Protein AF-Q6GXB0-F1 (afdb_monomer_lite)

Foldseek 3Di:
DPDPQDWDWDWDKDDPDLQWIWIWIWIAGPDPQARIWIWIWIGHHQKIKIWTDGPPDIDIWIWGWDDDPPFQKIWIWTAGPVRWIKIKIKHADCPQQVVQNDDDKDWGMWIWIDTPPKIKIKTWIWHGHQFKTWIWIWMAIPDPQFGTWIWIWIWTPDPAKIKIKIWIDTPPKIKIKIWIWHDPDPPDIDIDIDIDIPVDDPPDD

Structure (mmCIF, N/CA/C/O backbone):
data_AF-Q6GXB0-F1
#
_entry.id   AF-Q6GXB0-F1
#
loop_
_atom_site.group_PDB
_atom_site.id
_atom_site.type_symbol
_atom_site.label_atom_id
_atom_site.label_alt_id
_atom_site.label_comp_id
_atom_site.label_asym_id
_atom_site.label_entity_id
_atom_site.label_seq_id
_atom_site.pdbx_PDB_ins_code
_atom_site.Cartn_x
_atom_site.Cartn_y
_atom_site.Cartn_z
_atom_site.occupancy
_atom_site.B_iso_or_equiv
_atom_site.auth_seq_id
_atom_site.auth_comp_id
_atom_site.auth_asym_id
_atom_site.auth_atom_id
_atom_site.pdbx_PDB_model_num
ATOM 1 N N . LYS A 1 1 ? -24.125 3.843 -26.618 1.00 39.59 1 LYS A N 1
ATOM 2 C CA . LYS A 1 1 ? -23.326 4.904 -25.959 1.00 39.59 1 LYS A CA 1
ATOM 3 C C . LYS A 1 1 ? -22.325 4.206 -25.046 1.00 39.59 1 LYS A C 1
ATOM 5 O O . LYS A 1 1 ? -22.770 3.565 -24.108 1.00 39.59 1 LYS A O 1
ATOM 10 N N . ARG A 1 2 ? -21.029 4.225 -25.383 1.00 37.84 2 ARG A N 1
ATOM 11 C CA . ARG A 1 2 ? -19.940 3.825 -24.476 1.00 37.84 2 ARG A CA 1
ATOM 12 C C . ARG A 1 2 ? -19.828 4.958 -23.455 1.00 37.84 2 ARG A C 1
ATOM 14 O O . ARG A 1 2 ? -19.338 6.016 -23.821 1.00 37.84 2 ARG A O 1
ATOM 21 N N . GLY A 1 3 ? -20.492 4.807 -22.313 1.00 38.34 3 GLY A N 1
ATOM 22 C CA . GLY A 1 3 ? -20.519 5.815 -21.255 1.00 38.34 3 GLY A CA 1
ATOM 23 C C . GLY A 1 3 ? -19.295 5.669 -20.362 1.00 38.34 3 GLY A C 1
ATOM 24 O O . GLY A 1 3 ? -18.867 4.545 -20.115 1.00 38.34 3 GLY A O 1
ATOM 25 N N . ASP A 1 4 ? -18.759 6.812 -19.964 1.00 47.25 4 ASP A N 1
ATOM 26 C CA . ASP A 1 4 ? -17.646 7.088 -19.052 1.00 47.25 4 ASP A CA 1
ATOM 27 C C . ASP A 1 4 ? -17.560 6.120 -17.855 1.00 47.25 4 ASP A C 1
ATOM 29 O O . ASP A 1 4 ? -18.036 6.393 -16.755 1.00 47.25 4 ASP A O 1
ATOM 33 N N . ASN A 1 5 ? -16.946 4.956 -18.074 1.00 51.59 5 ASN A N 1
ATOM 34 C CA . ASN A 1 5 ? -16.618 3.990 -17.030 1.00 51.59 5 ASN A CA 1
ATOM 35 C C . ASN A 1 5 ? -15.197 4.277 -16.540 1.00 51.59 5 ASN A C 1
ATOM 37 O O . ASN A 1 5 ? -14.281 3.492 -16.779 1.00 51.59 5 ASN A O 1
ATOM 41 N N . GLU A 1 6 ? -15.002 5.437 -15.924 1.00 57.94 6 GLU A N 1
ATOM 42 C CA . GLU A 1 6 ? -13.704 5.823 -15.380 1.00 57.94 6 GLU A CA 1
ATOM 43 C C . GLU A 1 6 ? -13.582 5.352 -13.932 1.00 57.94 6 GLU A C 1
ATOM 45 O O . GLU A 1 6 ? -14.433 5.629 -13.085 1.00 57.94 6 GLU A O 1
ATOM 50 N N . VAL A 1 7 ? -12.512 4.608 -13.664 1.00 52.06 7 VAL A N 1
ATOM 51 C CA . VAL A 1 7 ? -12.070 4.288 -12.310 1.00 52.06 7 VAL A CA 1
ATOM 52 C C . VAL A 1 7 ? -11.002 5.309 -11.957 1.00 52.06 7 VAL A C 1
ATOM 54 O O . VAL A 1 7 ? -9.958 5.355 -12.602 1.00 52.06 7 VAL A O 1
ATOM 57 N N . ASN A 1 8 ? -11.274 6.129 -10.949 1.00 62.22 8 ASN A N 1
ATOM 58 C CA . ASN A 1 8 ? -10.355 7.161 -10.489 1.00 62.22 8 ASN A CA 1
ATOM 59 C C . ASN A 1 8 ? -9.804 6.763 -9.127 1.00 6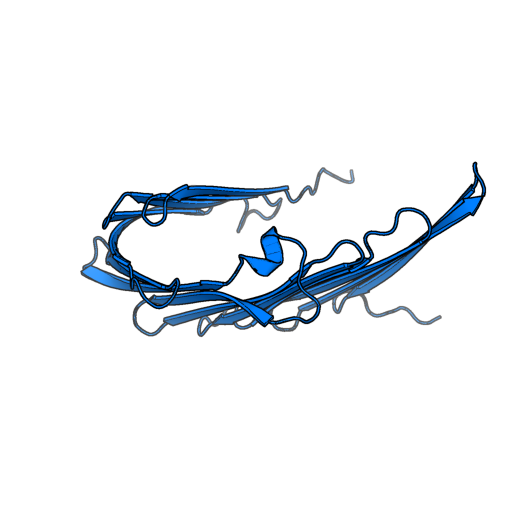2.22 8 ASN A C 1
ATOM 61 O O . ASN A 1 8 ? -10.572 6.555 -8.188 1.00 62.22 8 ASN A O 1
ATOM 65 N N . MET A 1 9 ? -8.482 6.651 -9.039 1.00 57.69 9 MET A N 1
ATOM 66 C CA . MET A 1 9 ? -7.762 6.346 -7.811 1.00 57.69 9 MET A CA 1
ATOM 67 C C . MET A 1 9 ? -6.811 7.494 -7.502 1.00 57.69 9 MET A C 1
ATOM 69 O O . MET A 1 9 ? -6.012 7.889 -8.348 1.00 57.69 9 MET A O 1
ATOM 73 N N . GLU A 1 10 ? -6.894 8.001 -6.284 1.00 63.09 10 GLU A N 1
ATOM 74 C CA . GLU A 1 10 ? -6.012 9.026 -5.752 1.00 63.09 10 GLU A CA 1
ATOM 75 C C . GLU A 1 10 ? -5.451 8.527 -4.426 1.00 63.09 10 GLU A C 1
ATOM 77 O O . GLU A 1 10 ? -6.188 8.021 -3.579 1.00 63.09 10 GLU A O 1
ATOM 82 N N . ILE A 1 11 ? -4.133 8.624 -4.276 1.00 55.81 11 ILE A N 1
ATOM 83 C CA . ILE A 1 11 ? -3.439 8.266 -3.045 1.00 55.81 11 ILE A CA 1
ATOM 84 C C . ILE A 1 11 ? -2.484 9.402 -2.732 1.00 55.81 11 ILE A C 1
ATOM 86 O O . ILE A 1 11 ? -1.559 9.673 -3.497 1.00 55.81 11 ILE A O 1
ATOM 90 N N . THR A 1 12 ? -2.705 10.050 -1.600 1.00 63.28 12 THR A N 1
ATOM 91 C CA . THR A 1 12 ? -1.827 11.075 -1.059 1.00 63.28 12 THR A CA 1
ATOM 92 C C . THR A 1 12 ? -1.275 10.575 0.260 1.00 63.28 12 THR A C 1
ATOM 94 O O . THR A 1 12 ? -2.021 10.210 1.163 1.00 63.28 12 THR A O 1
ATOM 97 N N . PHE A 1 13 ? 0.044 10.566 0.383 1.00 60.78 13 PHE A N 1
ATOM 98 C CA . PHE A 1 13 ? 0.718 10.187 1.613 1.00 60.78 13 PHE A CA 1
ATOM 99 C C . PHE A 1 13 ? 1.758 11.245 1.953 1.00 60.78 13 PHE A C 1
ATOM 101 O O . PHE A 1 13 ? 2.615 11.559 1.128 1.00 60.78 13 PHE A O 1
ATOM 108 N N . ASN A 1 14 ? 1.667 11.805 3.155 1.00 68.94 14 ASN A N 1
ATOM 109 C CA . ASN A 1 14 ? 2.571 12.840 3.631 1.00 68.94 14 ASN A CA 1
ATOM 110 C C . ASN A 1 14 ? 3.167 12.420 4.970 1.00 68.94 14 ASN A C 1
ATOM 112 O O . ASN A 1 14 ? 2.441 12.238 5.945 1.00 68.94 14 ASN A O 1
ATOM 116 N N . ILE A 1 15 ? 4.493 12.337 5.038 1.00 69.69 15 ILE A N 1
ATOM 117 C CA . ILE A 1 15 ? 5.229 12.197 6.296 1.00 69.69 15 ILE A CA 1
ATOM 118 C C . ILE A 1 15 ? 5.847 13.555 6.605 1.00 69.69 15 ILE A C 1
ATOM 120 O O . ILE A 1 15 ? 6.646 14.069 5.826 1.00 69.69 15 ILE A O 1
ATOM 124 N N . THR A 1 16 ? 5.468 14.137 7.739 1.00 78.38 16 THR A N 1
ATOM 125 C CA . THR A 1 16 ? 6.038 15.411 8.207 1.00 78.38 16 THR A CA 1
ATOM 126 C C . THR A 1 16 ? 7.154 15.169 9.222 1.00 78.38 16 THR A C 1
ATOM 128 O O . THR A 1 16 ? 8.139 15.902 9.249 1.00 78.38 16 THR A O 1
ATOM 131 N N . SER A 1 17 ? 7.024 14.129 10.048 1.00 73.00 17 SER A N 1
ATOM 132 C CA . SER A 1 17 ? 8.051 13.676 10.991 1.00 73.00 17 SER A CA 1
ATOM 133 C C . SER A 1 17 ? 7.818 12.212 11.378 1.00 73.00 17 SER A C 1
ATOM 135 O O . SER A 1 17 ? 6.811 11.624 10.989 1.00 73.00 17 SER A O 1
ATOM 137 N N . GLU A 1 18 ? 8.703 11.638 12.197 1.00 66.81 18 GLU A N 1
ATOM 138 C CA . GLU A 1 18 ? 8.571 10.264 12.715 1.00 66.81 18 GLU A CA 1
ATOM 139 C C . GLU A 1 18 ? 7.255 10.001 13.465 1.00 66.81 18 GLU A C 1
ATOM 141 O O . GLU A 1 18 ? 6.796 8.865 13.511 1.00 66.81 18 GLU A O 1
ATOM 146 N N . THR A 1 19 ? 6.632 11.037 14.038 1.00 75.44 19 THR A N 1
ATOM 147 C CA . THR A 1 19 ? 5.371 10.912 14.793 1.00 75.44 19 THR A CA 1
ATOM 148 C C . THR A 1 19 ? 4.206 11.657 14.147 1.00 75.44 19 THR A C 1
ATOM 150 O O . THR A 1 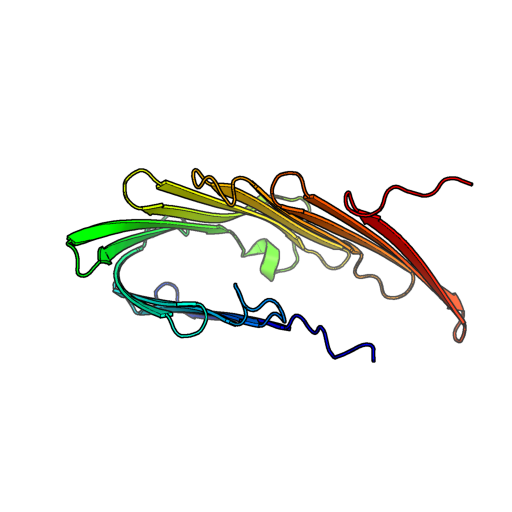19 ? 3.168 11.856 14.779 1.00 75.44 19 THR A O 1
ATOM 153 N N . GLN A 1 20 ? 4.368 12.089 12.892 1.00 78.50 20 GLN A N 1
ATOM 154 C CA . GLN A 1 20 ? 3.335 12.825 12.176 1.00 78.50 20 GLN A CA 1
ATOM 155 C C . GLN A 1 20 ? 3.263 12.414 10.710 1.00 78.50 20 GLN A C 1
ATOM 157 O O . GLN A 1 20 ? 4.156 12.723 9.912 1.00 78.50 20 GLN A O 1
ATOM 162 N N . ALA A 1 21 ? 2.157 11.772 10.351 1.00 75.00 21 ALA A N 1
ATOM 163 C CA . ALA A 1 21 ? 1.891 11.326 8.994 1.00 75.00 21 ALA A CA 1
ATOM 164 C C . ALA A 1 21 ? 0.399 11.403 8.670 1.00 75.00 21 ALA A C 1
ATOM 166 O O . ALA A 1 21 ? -0.448 11.247 9.550 1.00 75.00 21 ALA A O 1
ATOM 167 N N . THR A 1 22 ? 0.081 11.612 7.397 1.00 77.06 22 THR A N 1
ATOM 168 C CA . THR A 1 22 ? -1.281 11.520 6.876 1.00 77.06 22 THR A CA 1
ATOM 169 C C . THR A 1 22 ? -1.325 10.641 5.633 1.00 77.06 22 THR A C 1
ATOM 171 O O . THR A 1 22 ? -0.419 10.664 4.799 1.00 77.06 22 THR A O 1
ATOM 174 N N . LEU A 1 23 ? -2.393 9.859 5.521 1.00 73.00 23 LEU A N 1
ATOM 175 C CA . LEU A 1 23 ? -2.763 9.080 4.350 1.00 73.00 23 LEU A CA 1
ATOM 176 C C . LEU A 1 23 ? -4.169 9.506 3.937 1.00 73.00 23 LEU A C 1
ATOM 178 O O . LEU A 1 23 ? -5.078 9.533 4.761 1.00 73.00 23 LEU A O 1
ATOM 182 N N . ASP A 1 24 ? -4.346 9.787 2.659 1.00 76.06 24 ASP A N 1
ATOM 183 C CA . ASP A 1 24 ? -5.646 9.980 2.039 1.00 76.06 24 ASP A CA 1
ATOM 184 C C . ASP A 1 24 ? -5.712 9.082 0.806 1.00 76.06 24 ASP A C 1
ATOM 186 O O . ASP A 1 24 ? -4.930 9.229 -0.133 1.00 76.06 24 ASP A O 1
ATOM 190 N N . PHE A 1 25 ? -6.598 8.096 0.840 1.00 61.25 25 PHE A N 1
ATOM 191 C CA . PHE A 1 25 ? -6.874 7.211 -0.280 1.00 61.25 25 PHE A CA 1
ATOM 192 C C . PHE A 1 25 ? -8.309 7.426 -0.727 1.00 61.25 25 PHE A C 1
ATOM 194 O O . PHE A 1 25 ? -9.237 7.319 0.076 1.00 61.25 25 PHE A O 1
ATOM 201 N N . LYS A 1 26 ? -8.514 7.635 -2.023 1.00 71.38 26 LYS A N 1
ATOM 202 C CA . LYS A 1 26 ? -9.837 7.764 -2.620 1.00 71.38 26 LYS A CA 1
ATOM 203 C C . LYS A 1 26 ? -9.936 6.931 -3.886 1.00 71.38 26 LYS A C 1
ATOM 205 O O . LYS A 1 26 ? -9.151 7.084 -4.816 1.00 71.38 26 LYS A O 1
ATOM 210 N N . LEU A 1 27 ? -10.959 6.090 -3.947 1.00 57.69 27 LEU A N 1
ATOM 211 C CA . LEU A 1 27 ? -11.331 5.318 -5.122 1.00 57.69 27 LEU A CA 1
ATOM 212 C C . LEU A 1 27 ? -12.761 5.671 -5.516 1.00 57.69 27 LEU A C 1
ATOM 214 O O . LEU A 1 27 ? -13.687 5.555 -4.718 1.00 57.69 27 LEU A O 1
ATOM 218 N N . THR A 1 28 ? -12.946 6.080 -6.763 1.00 72.56 28 THR A N 1
ATOM 219 C CA . THR A 1 28 ? -14.264 6.283 -7.363 1.00 72.56 28 THR A CA 1
ATOM 220 C C . THR A 1 28 ? -14.437 5.286 -8.495 1.00 72.56 28 THR A C 1
ATOM 222 O O . THR A 1 28 ? -13.594 5.216 -9.389 1.00 72.56 28 THR A O 1
ATOM 225 N N . THR A 1 29 ? -15.516 4.507 -8.460 1.00 61.09 29 THR A N 1
ATOM 226 C CA . THR A 1 29 ? -15.818 3.505 -9.487 1.00 61.09 29 THR A CA 1
ATOM 227 C C . THR A 1 29 ? -17.232 3.704 -10.040 1.00 61.09 29 THR A C 1
ATOM 229 O O . THR A 1 29 ? -18.094 4.262 -9.358 1.00 61.09 29 THR A O 1
ATOM 232 N N . PRO A 1 30 ? -17.522 3.220 -11.260 1.00 60.28 30 PRO A N 1
ATOM 233 C CA . PRO A 1 30 ? -18.880 3.223 -11.802 1.00 60.28 30 PRO A CA 1
ATOM 234 C C . PRO A 1 30 ? -19.778 2.124 -11.198 1.00 60.28 30 PRO A C 1
ATOM 236 O O . PRO A 1 30 ? -20.944 2.010 -11.575 1.00 60.28 30 PRO A O 1
ATOM 239 N N . LEU A 1 31 ? -19.265 1.287 -10.287 1.00 61.72 31 LEU A N 1
ATOM 240 C CA . LEU A 1 31 ? -20.029 0.214 -9.653 1.00 61.72 31 LEU A CA 1
ATOM 241 C C . LEU A 1 31 ? -20.851 0.784 -8.493 1.00 61.72 31 LEU A C 1
ATOM 243 O O . LEU A 1 31 ? -20.289 1.225 -7.498 1.00 61.72 31 LEU A O 1
ATOM 247 N N . GLU A 1 32 ? -22.181 0.711 -8.569 1.00 65.31 32 GLU A N 1
ATOM 248 C CA . GLU A 1 32 ? -23.084 1.251 -7.530 1.00 65.31 32 GLU A CA 1
ATOM 249 C C . GLU A 1 32 ? -22.809 0.684 -6.121 1.00 65.31 32 GLU A C 1
ATOM 251 O O . GLU A 1 32 ? -22.929 1.387 -5.120 1.00 65.31 32 GLU A O 1
ATOM 256 N N . VAL A 1 33 ? -22.347 -0.566 -6.027 1.00 58.47 33 VAL A N 1
ATOM 257 C CA . VAL A 1 33 ? -21.982 -1.200 -4.746 1.00 58.47 33 VAL A CA 1
ATOM 258 C C . VAL A 1 33 ? -20.721 -0.611 -4.095 1.00 58.47 33 VAL A C 1
ATOM 260 O O . VAL A 1 33 ? -20.503 -0.809 -2.903 1.00 58.47 33 VAL A O 1
ATOM 263 N N . MET A 1 34 ? -19.882 0.088 -4.862 1.00 58.94 34 MET A N 1
ATOM 264 C CA . MET A 1 34 ? -18.559 0.569 -4.450 1.00 58.94 34 MET A CA 1
ATOM 265 C C . MET A 1 34 ? -18.204 1.858 -5.200 1.00 58.94 34 MET A C 1
ATOM 267 O O . MET A 1 34 ? -17.131 2.005 -5.788 1.00 58.94 34 MET A O 1
ATOM 271 N N . LYS A 1 35 ? -19.159 2.783 -5.243 1.00 76.94 35 LYS A N 1
ATOM 272 C CA . LYS A 1 35 ? -19.070 3.985 -6.066 1.00 76.94 35 LYS A CA 1
ATOM 273 C C . LYS A 1 35 ? -18.007 4.933 -5.544 1.00 76.94 35 LYS A C 1
ATOM 275 O O . LYS A 1 35 ? -17.269 5.515 -6.331 1.00 76.94 35 LYS A O 1
ATOM 280 N N . VAL A 1 36 ? -17.916 5.050 -4.222 1.00 78.00 36 VAL A N 1
ATOM 281 C CA . VAL A 1 36 ? -16.887 5.820 -3.527 1.00 78.00 36 VAL A CA 1
ATOM 282 C C . VAL A 1 36 ? -16.336 4.981 -2.386 1.00 78.00 36 VAL A C 1
ATOM 284 O O . VAL A 1 36 ? -17.097 4.516 -1.541 1.00 78.00 36 VAL A O 1
ATOM 287 N N . ILE A 1 37 ? -15.020 4.821 -2.346 1.00 74.00 37 ILE A N 1
ATOM 288 C CA . ILE A 1 37 ? -14.275 4.428 -1.153 1.00 74.00 37 ILE A CA 1
ATOM 289 C C . ILE A 1 37 ? -13.343 5.581 -0.815 1.00 74.00 37 ILE A C 1
ATOM 291 O O . ILE A 1 37 ? -12.631 6.080 -1.686 1.00 74.00 37 ILE A O 1
ATOM 295 N N . HIS A 1 38 ? -13.329 5.986 0.445 1.00 80.06 38 HIS A N 1
ATOM 296 C CA . HIS A 1 38 ? -12.348 6.919 0.972 1.00 80.06 38 HIS A CA 1
ATOM 297 C C . HIS A 1 38 ? -11.805 6.399 2.300 1.00 80.06 38 HIS A C 1
ATOM 299 O O . HIS A 1 38 ? -12.548 5.850 3.115 1.00 80.06 38 HIS A O 1
ATOM 305 N N . ILE A 1 39 ? -10.493 6.512 2.464 1.00 76.31 39 ILE A N 1
ATOM 306 C CA . ILE A 1 39 ? -9.769 6.160 3.678 1.00 76.31 39 ILE A CA 1
ATOM 307 C C . ILE A 1 39 ? -8.887 7.355 4.012 1.00 76.31 39 ILE A C 1
ATOM 309 O O . ILE A 1 39 ? -7.913 7.619 3.308 1.00 76.31 39 ILE A O 1
ATOM 313 N N . GLY A 1 40 ? -9.237 8.069 5.073 1.00 79.75 40 GLY A N 1
ATOM 314 C CA . GLY A 1 40 ? -8.393 9.088 5.680 1.00 79.75 40 GLY A CA 1
ATOM 315 C C . GLY A 1 40 ? -7.720 8.502 6.910 1.00 79.75 40 GLY A C 1
ATOM 316 O O . GLY A 1 40 ? -8.378 7.877 7.734 1.00 79.75 40 GLY A O 1
ATOM 317 N N . ALA A 1 41 ? -6.418 8.686 7.062 1.00 78.94 41 ALA A N 1
ATOM 318 C CA . ALA A 1 41 ? -5.727 8.372 8.301 1.00 78.94 41 ALA A CA 1
ATOM 319 C C . ALA A 1 41 ? -4.760 9.495 8.657 1.00 78.94 41 ALA A C 1
ATOM 321 O O . ALA A 1 41 ? -4.051 10.021 7.799 1.00 78.94 41 ALA A O 1
ATOM 322 N N . SER A 1 42 ? -4.704 9.849 9.933 1.00 84.56 42 SER A N 1
ATOM 323 C CA . SER A 1 42 ? -3.737 10.807 10.452 1.00 84.56 42 SER A CA 1
ATOM 324 C C . SER A 1 42 ? -3.157 10.314 11.758 1.00 84.56 42 SER A C 1
ATOM 326 O O . SER A 1 42 ? -3.882 9.821 12.620 1.00 84.56 42 SER A O 1
ATOM 328 N N . ILE A 1 43 ? -1.857 10.506 11.911 1.00 81.81 43 ILE A N 1
ATOM 329 C CA . ILE A 1 43 ? -1.138 10.285 13.153 1.00 81.81 43 ILE A CA 1
ATOM 330 C C . ILE A 1 43 ? -0.541 11.623 13.578 1.00 81.81 43 ILE A C 1
ATOM 332 O O . ILE A 1 43 ? 0.111 12.291 12.774 1.00 81.81 43 ILE A O 1
ATOM 336 N N . GLU A 1 44 ? -0.770 12.008 14.831 1.00 86.88 44 GLU A N 1
ATOM 337 C CA . GLU A 1 44 ? -0.169 13.185 15.455 1.00 86.88 44 GLU A CA 1
ATOM 338 C C . GLU A 1 44 ? 0.265 12.836 16.883 1.00 86.88 44 GLU A C 1
ATOM 340 O O . GLU A 1 44 ? -0.551 12.672 17.796 1.00 86.88 44 GLU A O 1
ATOM 345 N N . GLY A 1 45 ? 1.574 12.667 17.078 1.00 84.88 45 GLY A N 1
ATOM 346 C CA . GLY A 1 45 ? 2.089 12.101 18.321 1.00 84.88 45 GLY A CA 1
ATOM 347 C C . GLY A 1 45 ? 1.506 10.704 18.550 1.00 84.88 45 GLY A C 1
ATOM 348 O O . GLY A 1 45 ? 1.337 9.938 17.611 1.00 84.88 45 GLY A O 1
ATOM 349 N N . GLN A 1 46 ? 1.154 10.370 19.793 1.00 85.19 46 GLN A N 1
ATOM 350 C CA . GLN A 1 46 ? 0.628 9.044 20.169 1.00 85.19 46 GLN A CA 1
ATOM 351 C C . GLN A 1 46 ? -0.871 8.851 19.871 1.00 85.19 46 GLN A C 1
ATOM 353 O O . GLN A 1 46 ? -1.523 8.005 20.482 1.00 85.19 46 GLN A O 1
ATOM 358 N N . LYS A 1 47 ? -1.450 9.659 18.978 1.00 87.25 47 LYS A N 1
ATOM 359 C CA . LYS A 1 47 ? -2.866 9.596 18.610 1.00 87.25 47 LYS A CA 1
ATOM 360 C C . LYS A 1 47 ? -3.009 9.325 17.123 1.00 87.25 47 LYS A C 1
ATOM 362 O O . LYS A 1 47 ? -2.349 9.967 16.310 1.00 87.25 47 LYS A O 1
ATOM 367 N N . ALA A 1 48 ? -3.889 8.388 16.792 1.00 85.19 48 ALA A N 1
ATOM 368 C CA . ALA A 1 48 ? -4.297 8.101 15.430 1.00 85.19 48 ALA A CA 1
ATOM 369 C C . ALA A 1 48 ? -5.783 8.379 15.267 1.00 85.19 48 ALA A C 1
ATOM 371 O O . ALA A 1 48 ? -6.589 8.096 16.153 1.00 85.19 48 ALA A O 1
ATOM 372 N N . HIS A 1 49 ? -6.128 8.874 14.093 1.00 85.56 49 HIS A N 1
ATOM 373 C CA . HIS A 1 49 ? -7.493 9.025 13.638 1.00 85.56 49 HIS A CA 1
ATOM 374 C C . HIS A 1 49 ? -7.623 8.337 12.286 1.00 85.56 49 HIS A C 1
ATOM 376 O O . HIS A 1 49 ? -6.769 8.525 11.419 1.00 85.56 49 HIS A O 1
ATOM 382 N N . VAL A 1 50 ? -8.669 7.536 12.110 1.00 81.81 50 VAL A N 1
ATOM 383 C CA . VAL A 1 50 ? -8.987 6.875 10.845 1.00 81.81 50 VAL A CA 1
ATOM 384 C C . VAL A 1 50 ? -10.437 7.153 10.491 1.00 81.81 50 VAL A C 1
ATOM 386 O O . VAL A 1 50 ? -11.349 6.855 11.259 1.00 81.81 50 VAL A O 1
ATOM 389 N N . GLU A 1 51 ? -10.645 7.670 9.291 1.00 86.38 51 GLU A N 1
ATOM 390 C CA . GLU A 1 51 ? -11.941 7.820 8.657 1.00 86.38 51 GLU A CA 1
ATOM 391 C C . GLU A 1 51 ? -12.058 6.806 7.522 1.00 86.38 51 GLU A C 1
ATOM 393 O O . GLU A 1 51 ? -11.180 6.688 6.669 1.00 86.38 51 GLU A O 1
ATOM 398 N N . PHE A 1 52 ? -13.164 6.075 7.498 1.00 79.06 52 PHE A N 1
ATOM 399 C CA . PHE A 1 52 ? -13.530 5.206 6.391 1.00 79.06 52 PHE A CA 1
ATOM 400 C C . PHE A 1 52 ? -14.893 5.627 5.866 1.00 79.06 52 PHE A C 1
ATOM 402 O O . PHE A 1 52 ? -15.864 5.712 6.621 1.00 79.06 52 PHE A O 1
ATOM 409 N N . GLN A 1 53 ? -14.986 5.839 4.561 1.00 80.69 53 GLN A N 1
ATOM 410 C CA . GLN A 1 53 ? -16.241 6.095 3.882 1.00 80.69 53 GLN A CA 1
ATOM 411 C C . GLN A 1 53 ? -16.428 5.105 2.736 1.00 80.69 53 GLN A C 1
ATOM 413 O O . GLN A 1 53 ? -15.566 4.961 1.870 1.00 80.69 53 GLN A O 1
ATOM 418 N N . ARG A 1 54 ? -17.604 4.479 2.688 1.00 80.31 54 ARG A N 1
ATOM 419 C CA . ARG A 1 54 ? -18.080 3.718 1.534 1.00 80.31 54 ARG A CA 1
ATOM 420 C C . ARG A 1 54 ? -19.427 4.275 1.107 1.00 80.31 54 ARG A C 1
ATOM 422 O O . ARG A 1 54 ? -20.414 4.109 1.815 1.00 80.31 54 ARG A O 1
ATOM 429 N N . ASN A 1 55 ? -19.490 4.866 -0.080 1.00 82.88 55 ASN A N 1
ATOM 430 C CA . ASN A 1 55 ? -20.669 5.586 -0.559 1.00 82.88 55 ASN A CA 1
ATOM 431 C C . ASN A 1 55 ? -21.110 6.629 0.487 1.00 82.88 55 ASN A C 1
ATOM 433 O O . ASN A 1 55 ? -20.336 7.535 0.790 1.00 82.88 55 ASN A O 1
ATOM 437 N N . ASP A 1 56 ? -22.307 6.489 1.055 1.00 85.19 56 ASP A N 1
ATOM 438 C CA . ASP A 1 56 ? -22.831 7.378 2.097 1.00 85.19 56 ASP A CA 1
ATOM 439 C C . ASP A 1 56 ? -22.509 6.895 3.526 1.00 85.19 56 ASP A C 1
ATOM 441 O O . ASP A 1 56 ? -22.676 7.654 4.483 1.00 85.19 56 ASP A O 1
ATOM 445 N N . ASP A 1 57 ? -22.012 5.662 3.685 1.00 77.12 57 ASP A N 1
ATOM 446 C CA . ASP A 1 57 ? -21.648 5.093 4.983 1.00 77.12 57 ASP A CA 1
ATOM 447 C C . ASP A 1 57 ? -20.310 5.686 5.441 1.00 77.12 57 ASP A C 1
ATOM 449 O O . ASP A 1 57 ? -19.304 5.546 4.743 1.00 77.12 57 ASP A O 1
ATOM 453 N N . LYS A 1 58 ? -20.283 6.327 6.616 1.00 83.12 58 LYS A N 1
ATOM 454 C CA . LYS A 1 58 ? -19.077 6.924 7.208 1.00 83.12 58 LYS A CA 1
ATOM 455 C C . LYS A 1 58 ? -18.795 6.350 8.585 1.00 83.12 58 LYS A C 1
ATOM 457 O O . LYS A 1 58 ? -19.691 6.246 9.420 1.00 83.12 58 LYS A O 1
ATOM 462 N N . TYR A 1 59 ? -17.530 6.058 8.825 1.00 78.56 59 TYR A N 1
ATOM 463 C CA . TYR A 1 59 ? -17.007 5.536 10.073 1.00 78.56 59 TYR A CA 1
ATOM 464 C C . TYR A 1 59 ? -15.780 6.348 10.456 1.00 78.56 59 TYR A C 1
ATOM 466 O O . TYR A 1 59 ? -14.982 6.716 9.598 1.00 78.56 59 TYR A O 1
ATOM 474 N N . SER A 1 60 ? -15.643 6.628 11.744 1.00 81.81 60 SER A N 1
ATOM 475 C CA . SER A 1 60 ? -14.522 7.375 12.295 1.00 81.81 60 SER A CA 1
ATOM 476 C C . SER A 1 60 ? -14.062 6.674 13.566 1.00 81.81 60 SER A C 1
ATOM 478 O O . SER A 1 60 ? -14.884 6.214 14.367 1.00 81.81 60 SER A O 1
ATOM 480 N N . LEU A 1 61 ? -12.752 6.502 13.686 1.00 79.56 61 LEU A N 1
ATOM 481 C CA . LEU A 1 61 ? -12.098 5.729 14.727 1.00 79.56 61 LEU A CA 1
ATOM 482 C C . LEU A 1 61 ? -10.926 6.539 15.269 1.00 79.56 61 LEU A C 1
ATOM 484 O O . LEU A 1 61 ? -9.989 6.851 14.539 1.00 79.56 61 LEU A O 1
ATOM 488 N N . ASP A 1 62 ? -10.962 6.809 16.569 1.00 83.31 62 ASP A N 1
ATOM 489 C CA . ASP A 1 62 ? -9.832 7.355 17.312 1.00 83.31 62 ASP A CA 1
ATOM 490 C C . ASP A 1 62 ? -9.087 6.226 18.024 1.00 83.31 62 ASP A C 1
ATOM 492 O O . ASP A 1 62 ? -9.691 5.288 18.562 1.00 83.31 62 ASP A O 1
ATOM 496 N N . GLY A 1 63 ? -7.762 6.301 18.004 1.00 81.00 63 GLY A N 1
ATOM 497 C CA . GLY A 1 63 ? -6.890 5.269 18.537 1.00 81.00 63 GLY A CA 1
ATOM 498 C C . GLY A 1 63 ? -5.639 5.831 19.185 1.00 81.00 63 GLY A C 1
ATOM 499 O O . GLY A 1 63 ? -5.232 6.974 18.959 1.00 81.00 63 GLY A O 1
ATOM 500 N N . ASP A 1 64 ? -5.030 4.985 20.004 1.00 84.44 64 ASP A N 1
ATOM 501 C CA . ASP A 1 64 ? -3.716 5.229 20.580 1.00 84.44 64 ASP A CA 1
ATOM 502 C C . ASP A 1 64 ? -2.641 4.571 19.711 1.00 84.44 64 ASP A C 1
ATOM 504 O O . ASP A 1 64 ? -2.859 3.495 19.141 1.00 84.44 64 ASP A O 1
ATOM 508 N N . VAL A 1 65 ? -1.488 5.232 19.621 1.00 79.62 65 VAL A N 1
ATOM 509 C CA . VAL A 1 65 ? -0.348 4.838 18.788 1.00 79.62 65 VAL A CA 1
ATOM 510 C C . VAL A 1 65 ? 0.878 4.638 19.663 1.00 79.62 65 VAL A C 1
ATOM 512 O O . VAL A 1 65 ? 1.263 5.543 20.405 1.00 79.62 65 VAL A O 1
ATOM 515 N N . ASP A 1 66 ? 1.520 3.482 19.527 1.00 78.38 66 ASP A N 1
ATOM 516 C CA . ASP A 1 66 ? 2.815 3.196 20.140 1.00 78.38 66 ASP A CA 1
ATOM 517 C C . ASP A 1 66 ? 3.891 3.061 19.051 1.00 78.38 66 ASP A C 1
ATOM 519 O O . ASP A 1 66 ? 3.874 2.121 18.248 1.00 78.38 66 ASP A O 1
ATOM 523 N N . PHE A 1 67 ? 4.817 4.024 19.003 1.00 70.25 67 PHE A N 1
ATOM 524 C CA . PHE A 1 67 ? 5.951 3.994 18.076 1.00 70.25 67 PHE A CA 1
ATOM 525 C C . PHE A 1 67 ? 7.106 3.233 18.702 1.00 70.25 67 PHE A C 1
ATOM 527 O O . PHE A 1 67 ? 7.637 3.630 19.744 1.00 70.25 67 PHE A O 1
ATOM 534 N N . LYS A 1 68 ? 7.570 2.183 18.027 1.00 71.38 68 LYS A N 1
ATOM 535 C CA . LYS A 1 68 ? 8.740 1.435 18.489 1.00 71.38 68 LYS A CA 1
ATOM 536 C C . LYS A 1 68 ? 9.992 2.016 17.853 1.00 71.38 68 LYS A C 1
ATOM 538 O O . LYS A 1 68 ? 10.228 1.867 16.656 1.00 71.38 68 LYS A O 1
ATOM 543 N N . SER A 1 69 ? 10.772 2.705 18.685 1.00 55.59 69 SER A N 1
ATOM 544 C CA . SER A 1 69 ? 11.945 3.504 18.309 1.00 55.59 69 SER A CA 1
ATOM 545 C C . SER A 1 69 ? 13.093 2.712 17.679 1.00 55.59 69 SER A C 1
ATOM 547 O O . SER A 1 69 ? 14.031 3.314 17.169 1.00 55.59 69 SER A O 1
ATOM 549 N N . ASP A 1 70 ? 13.046 1.380 17.708 1.00 58.88 70 ASP A N 1
ATOM 550 C CA . ASP A 1 70 ? 14.106 0.513 17.205 1.00 58.88 70 ASP A CA 1
ATOM 551 C C . ASP A 1 70 ? 13.799 -0.141 15.845 1.00 58.88 70 ASP A C 1
ATOM 553 O O . ASP A 1 70 ? 14.697 -0.773 15.288 1.00 58.88 70 ASP A O 1
ATOM 557 N N . LYS A 1 71 ? 12.563 -0.049 15.314 1.00 55.22 71 LYS A N 1
ATOM 558 C CA . LYS A 1 71 ? 12.105 -0.972 14.248 1.00 55.22 71 LYS A CA 1
ATOM 559 C C . LYS A 1 71 ? 11.229 -0.410 13.127 1.00 55.22 71 LYS A C 1
ATOM 561 O O . LYS A 1 71 ? 10.701 -1.214 12.362 1.00 55.22 71 LYS A O 1
ATOM 566 N N . SER A 1 72 ? 11.060 0.909 12.998 1.00 72.31 72 SER A N 1
ATOM 567 C CA . SER A 1 72 ? 10.178 1.491 11.963 1.00 72.31 72 SER A CA 1
ATOM 568 C C . SER A 1 72 ? 8.810 0.785 11.926 1.00 72.31 72 SER A C 1
ATOM 570 O O . SER A 1 72 ? 8.308 0.358 10.886 1.00 72.31 72 SER A O 1
ATOM 572 N N . SER A 1 73 ? 8.239 0.567 13.113 1.00 75.56 73 SER A N 1
ATOM 573 C CA . SER A 1 73 ? 6.981 -0.152 13.303 1.00 75.56 73 SER A CA 1
ATOM 574 C C . SER A 1 73 ? 6.066 0.602 14.251 1.00 75.56 73 SER A C 1
ATOM 576 O O . SER A 1 73 ? 6.524 1.171 15.246 1.00 75.56 73 SER A O 1
ATOM 578 N N . VAL A 1 74 ? 4.776 0.561 13.950 1.00 72.50 74 VAL A N 1
ATOM 579 C CA . VAL A 1 74 ? 3.719 1.274 14.653 1.00 72.50 74 VAL A CA 1
ATOM 580 C C . VAL A 1 74 ? 2.603 0.292 14.972 1.00 72.50 74 VAL A C 1
ATOM 582 O O . VAL A 1 74 ? 2.024 -0.304 14.065 1.00 72.50 74 VAL A O 1
ATOM 585 N N . ASP A 1 75 ? 2.282 0.162 16.256 1.00 78.19 75 ASP A N 1
ATOM 586 C CA . ASP A 1 75 ? 1.104 -0.569 16.712 1.00 78.19 75 ASP A CA 1
ATOM 587 C C . ASP A 1 75 ? 0.020 0.451 17.087 1.00 78.19 75 ASP A C 1
ATOM 589 O O . ASP A 1 75 ? 0.251 1.360 17.887 1.00 78.19 75 ASP A O 1
ATOM 593 N N . MET A 1 76 ? -1.171 0.311 16.512 1.00 75.69 76 MET A N 1
ATOM 594 C CA . MET A 1 76 ? -2.329 1.155 16.794 1.00 75.69 76 MET A CA 1
ATOM 595 C C . MET A 1 76 ? -3.483 0.305 17.304 1.00 75.69 76 MET A C 1
ATOM 597 O O . MET A 1 76 ? -3.767 -0.777 16.783 1.00 75.69 76 MET A O 1
ATOM 601 N N . THR A 1 77 ? -4.175 0.805 18.322 1.00 79.81 77 THR A N 1
ATOM 602 C CA . THR A 1 77 ? -5.384 0.169 18.849 1.00 79.81 77 THR A CA 1
ATOM 603 C C . THR A 1 77 ? -6.525 1.170 18.857 1.00 79.81 77 THR A C 1
ATOM 605 O O . THR A 1 77 ? -6.422 2.238 19.457 1.00 79.81 77 THR A O 1
ATOM 608 N N . PHE A 1 78 ? -7.631 0.796 18.221 1.00 74.50 78 PHE A N 1
ATOM 609 C CA . PHE A 1 78 ? -8.863 1.571 18.172 1.00 74.50 78 PHE A CA 1
ATOM 610 C C . PHE A 1 78 ? -9.965 0.815 18.903 1.00 74.50 78 PHE A C 1
ATOM 612 O O . PHE A 1 78 ? -10.005 -0.419 18.904 1.00 74.50 78 PHE A O 1
ATOM 619 N N . THR A 1 79 ? -10.890 1.557 19.498 1.00 75.88 79 THR A N 1
ATOM 620 C CA . THR A 1 79 ? -12.108 0.988 20.078 1.00 75.88 79 THR A CA 1
ATOM 621 C C . THR A 1 79 ? -13.303 1.597 19.366 1.00 75.88 79 THR A C 1
ATOM 623 O O . THR A 1 79 ? -13.506 2.806 19.400 1.00 75.88 79 THR A O 1
ATOM 626 N N . SER A 1 80 ? -14.087 0.757 18.695 1.00 69.94 80 SER A N 1
ATOM 627 C CA . SER A 1 80 ? -15.335 1.188 18.063 1.00 69.94 80 SER A CA 1
ATOM 628 C C . SER A 1 80 ? -16.359 1.658 19.113 1.00 69.94 80 SER A C 1
ATOM 630 O O . SER A 1 80 ? -16.282 1.230 20.269 1.00 69.94 80 SER A O 1
ATOM 632 N N . PRO A 1 81 ? -17.373 2.461 18.731 1.00 65.62 81 PRO A N 1
ATOM 633 C CA . PRO A 1 81 ? -18.443 2.887 19.643 1.00 65.62 81 PRO A CA 1
ATOM 634 C C . PRO A 1 81 ? -19.193 1.729 20.322 1.00 65.62 81 PRO A C 1
ATOM 636 O O . PRO A 1 81 ? -19.733 1.891 21.412 1.00 65.62 81 PRO A O 1
ATOM 639 N N . GLU A 1 82 ? -19.204 0.551 19.693 1.00 73.12 82 GLU A N 1
ATOM 640 C CA . GLU A 1 82 ? -19.825 -0.676 20.204 1.00 73.12 82 GLU A CA 1
ATOM 641 C C . GLU A 1 82 ? -18.919 -1.458 21.177 1.00 73.12 82 GLU A C 1
ATOM 643 O O . GLU A 1 82 ? -19.296 -2.523 21.661 1.00 73.12 82 GLU A O 1
ATOM 648 N N . GLY A 1 83 ? -17.715 -0.954 21.471 1.00 72.50 83 GLY A N 1
ATOM 649 C CA . GLY A 1 83 ? -16.749 -1.576 22.381 1.00 72.50 83 GLY A CA 1
ATOM 650 C C . GLY A 1 83 ? -15.851 -2.636 21.738 1.00 72.50 83 GLY A C 1
ATOM 651 O O . GLY A 1 8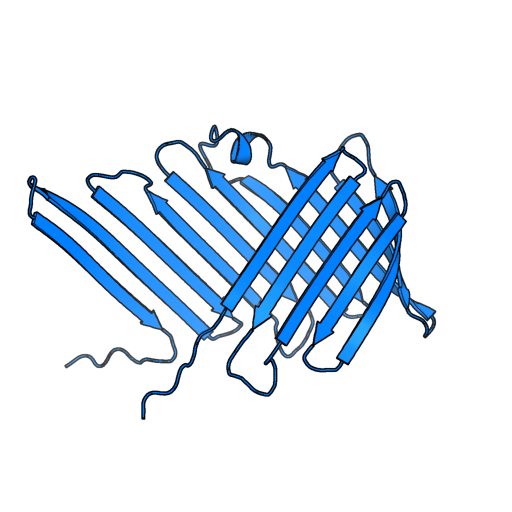3 ? -15.055 -3.261 22.437 1.00 72.50 83 GLY A O 1
ATOM 652 N N . LYS A 1 84 ? -15.938 -2.843 20.418 1.00 76.56 84 LYS A N 1
ATOM 653 C CA . LYS A 1 84 ? -15.063 -3.776 19.689 1.00 76.56 84 LYS A CA 1
ATOM 654 C C . LYS A 1 84 ? -13.683 -3.168 19.479 1.00 76.56 84 LYS A C 1
ATOM 656 O O . LYS A 1 84 ? -13.586 -2.018 19.045 1.00 76.56 84 LYS A O 1
ATOM 661 N N . THR A 1 85 ? -12.638 -3.947 19.736 1.00 79.38 85 THR A N 1
ATOM 662 C CA . THR A 1 85 ? -11.246 -3.536 19.529 1.00 79.38 85 THR A CA 1
ATOM 663 C C . THR A 1 85 ? -10.790 -3.848 18.109 1.00 79.38 85 THR A C 1
ATOM 665 O O . THR A 1 85 ? -10.977 -4.960 17.617 1.00 79.38 85 THR A O 1
ATOM 668 N N . ILE A 1 86 ? -10.138 -2.873 17.487 1.00 77.38 86 ILE A N 1
ATOM 669 C CA . ILE A 1 86 ? -9.478 -2.994 16.192 1.00 77.38 86 ILE A CA 1
ATOM 670 C C . ILE A 1 86 ? -7.990 -2.781 16.436 1.00 77.38 86 ILE A C 1
ATOM 672 O O . ILE A 1 86 ? -7.604 -1.791 17.060 1.00 77.38 86 ILE A O 1
ATOM 676 N N . LYS A 1 87 ? -7.156 -3.703 15.963 1.00 80.81 87 LYS A N 1
ATOM 677 C CA . LYS A 1 87 ? -5.699 -3.578 16.059 1.00 80.81 87 LYS A CA 1
ATOM 678 C C . LYS A 1 87 ? -5.114 -3.412 14.673 1.00 80.81 87 LYS A C 1
ATOM 680 O O . LYS A 1 87 ? -5.505 -4.129 13.755 1.00 80.81 87 LYS A O 1
ATOM 685 N N . ILE A 1 88 ? -4.179 -2.485 14.546 1.00 78.38 88 ILE A N 1
ATOM 686 C CA . ILE A 1 88 ? -3.413 -2.263 13.328 1.00 78.38 88 ILE A CA 1
ATOM 687 C C . ILE A 1 88 ? -1.941 -2.355 13.699 1.00 78.38 88 ILE A C 1
ATOM 689 O O . ILE A 1 88 ? -1.473 -1.568 14.512 1.00 78.38 88 ILE A O 1
ATOM 693 N N . ALA A 1 89 ? -1.218 -3.297 13.111 1.00 80.38 89 ALA A N 1
ATOM 694 C CA . ALA A 1 89 ? 0.234 -3.349 13.198 1.00 80.38 89 ALA A CA 1
ATOM 695 C C . ALA A 1 89 ? 0.803 -2.974 11.833 1.00 80.38 89 ALA A C 1
ATOM 697 O O . ALA A 1 89 ? 0.494 -3.611 10.825 1.00 80.38 89 ALA A O 1
ATOM 698 N N . ALA A 1 90 ? 1.616 -1.928 11.788 1.00 79.19 90 ALA A N 1
ATOM 699 C CA . ALA A 1 90 ? 2.287 -1.483 10.581 1.00 79.19 90 ALA A CA 1
ATOM 700 C C . ALA A 1 90 ? 3.803 -1.532 10.775 1.00 79.19 90 ALA A C 1
ATOM 702 O O . ALA A 1 90 ? 4.321 -1.220 11.843 1.00 79.19 90 ALA A O 1
ATOM 703 N N . SER A 1 91 ? 4.532 -1.898 9.731 1.00 82.69 91 SER A N 1
ATOM 704 C CA . SER A 1 91 ? 5.993 -1.789 9.693 1.00 82.69 91 SER A CA 1
ATOM 705 C C . SER A 1 91 ? 6.420 -1.268 8.337 1.00 82.69 91 SER A C 1
ATOM 707 O O . SER A 1 91 ? 5.782 -1.627 7.347 1.00 82.69 91 SER A O 1
ATOM 709 N N . TYR A 1 92 ? 7.491 -0.490 8.275 1.00 81.25 92 TYR A N 1
ATOM 710 C CA . TYR A 1 92 ? 8.014 0.058 7.032 1.00 81.25 92 TYR A CA 1
ATOM 711 C C . TYR A 1 92 ? 9.544 0.079 7.018 1.00 81.25 92 TYR A C 1
ATOM 713 O O . TYR A 1 92 ? 10.188 0.261 8.041 1.00 81.25 92 TYR A O 1
ATOM 721 N N . ASP A 1 93 ? 10.113 -0.095 5.835 1.00 84.31 93 ASP A N 1
ATOM 722 C CA . ASP A 1 93 ? 11.533 0.035 5.527 1.00 84.31 93 ASP A CA 1
ATOM 723 C C . ASP A 1 93 ? 11.640 0.517 4.073 1.00 84.31 93 ASP A C 1
ATOM 725 O O . ASP A 1 93 ? 11.615 -0.266 3.128 1.00 84.31 93 ASP A O 1
ATOM 729 N N . ILE A 1 94 ? 11.593 1.838 3.881 1.00 81.50 94 ILE A N 1
ATOM 730 C CA . ILE A 1 94 ? 11.427 2.452 2.551 1.00 81.50 94 ILE A CA 1
ATOM 731 C C . ILE A 1 94 ? 12.570 3.390 2.167 1.00 81.50 94 ILE A C 1
ATOM 733 O O . ILE A 1 94 ? 12.503 4.014 1.109 1.00 81.50 94 ILE A O 1
ATOM 737 N N . GLU A 1 95 ? 13.607 3.518 2.997 1.00 80.38 95 GLU A N 1
ATOM 738 C CA . GLU A 1 95 ? 14.684 4.492 2.773 1.00 80.38 95 GLU A CA 1
ATOM 739 C C . GLU A 1 95 ? 15.399 4.241 1.442 1.00 80.38 95 GLU A C 1
ATOM 741 O O . GLU A 1 95 ? 15.451 5.133 0.592 1.00 80.38 95 GLU A O 1
ATOM 746 N N . ASP A 1 96 ? 15.844 3.006 1.201 1.00 81.00 96 ASP A N 1
ATOM 747 C CA . ASP A 1 96 ? 16.511 2.617 -0.048 1.00 81.00 96 ASP A CA 1
ATOM 748 C C . ASP A 1 96 ? 15.582 2.700 -1.268 1.00 81.00 96 ASP A C 1
ATOM 750 O O . ASP A 1 96 ? 16.009 2.993 -2.392 1.00 81.00 96 ASP A O 1
ATOM 754 N N . PHE A 1 97 ? 14.284 2.470 -1.059 1.00 84.69 97 PHE A N 1
ATOM 755 C CA . PHE A 1 97 ? 13.284 2.596 -2.113 1.00 84.69 97 PHE A CA 1
ATOM 756 C C . PHE A 1 97 ? 13.093 4.056 -2.541 1.00 84.69 97 PHE A C 1
ATOM 758 O O . PHE A 1 97 ? 13.066 4.350 -3.739 1.00 84.69 97 PHE A O 1
ATOM 765 N N . LEU A 1 98 ? 13.003 4.980 -1.578 1.00 79.88 98 LEU A N 1
ATOM 766 C CA . LEU A 1 98 ? 12.896 6.419 -1.829 1.00 79.88 98 LEU A CA 1
ATOM 767 C C . LEU A 1 98 ? 14.196 6.997 -2.399 1.00 79.88 98 LEU A C 1
ATOM 769 O O . LEU A 1 98 ? 14.146 7.839 -3.296 1.00 79.88 98 LEU A O 1
ATOM 773 N N . ALA A 1 99 ? 15.348 6.516 -1.927 1.00 84.31 99 ALA A N 1
ATOM 774 C CA . ALA A 1 99 ? 16.665 6.902 -2.427 1.00 84.31 99 ALA A CA 1
ATOM 775 C C . ALA A 1 99 ? 16.979 6.339 -3.826 1.00 84.31 99 ALA A C 1
ATOM 777 O O . ALA A 1 99 ? 17.963 6.753 -4.440 1.00 84.31 99 ALA A O 1
ATOM 778 N N . ALA A 1 100 ? 16.151 5.423 -4.343 1.00 87.88 100 ALA A N 1
ATOM 77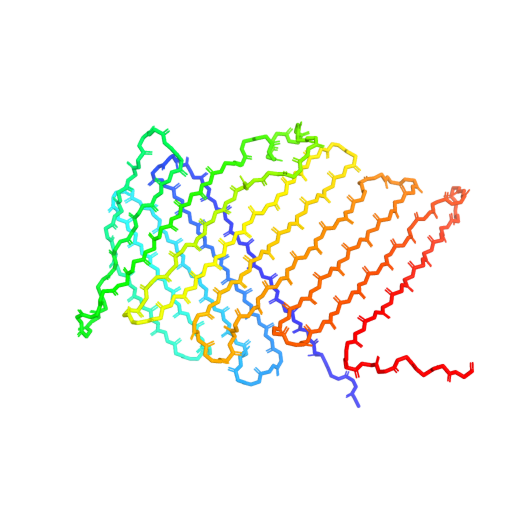9 C CA . ALA A 1 100 ? 16.355 4.728 -5.613 1.00 87.88 100 ALA A CA 1
ATOM 780 C C . ALA A 1 100 ? 17.714 3.995 -5.688 1.00 87.88 100 ALA A C 1
ATOM 782 O O . ALA A 1 100 ? 18.386 3.985 -6.724 1.00 87.88 100 ALA A O 1
ATOM 783 N N . THR A 1 101 ? 18.125 3.375 -4.582 1.00 91.50 101 THR A N 1
ATOM 784 C CA . THR A 1 101 ? 19.382 2.615 -4.445 1.00 91.50 101 THR A CA 1
ATOM 785 C C . THR A 1 101 ? 19.163 1.101 -4.436 1.00 91.50 101 THR A C 1
ATOM 787 O O . THR A 1 101 ? 20.126 0.332 -4.438 1.00 91.50 101 THR A O 1
ATOM 790 N N . GLY A 1 102 ? 17.906 0.651 -4.461 1.00 89.00 102 GLY A N 1
ATOM 791 C CA . GLY A 1 102 ? 17.543 -0.756 -4.362 1.00 89.00 102 GLY A CA 1
ATOM 792 C C . GLY A 1 102 ? 17.994 -1.589 -5.567 1.00 89.00 102 GLY A C 1
ATOM 793 O O . GLY A 1 102 ? 17.848 -1.199 -6.727 1.00 89.00 102 GLY A O 1
ATOM 794 N N . THR A 1 103 ? 18.512 -2.786 -5.299 1.00 89.81 103 THR A N 1
ATOM 795 C CA . THR A 1 103 ? 18.968 -3.732 -6.341 1.00 89.81 103 THR A CA 1
ATOM 796 C C . THR A 1 103 ? 18.183 -5.041 -6.362 1.00 89.81 103 THR A C 1
ATOM 798 O O . THR A 1 103 ? 18.257 -5.779 -7.343 1.00 89.81 103 THR A O 1
ATOM 801 N N . ALA A 1 104 ? 17.405 -5.319 -5.314 1.00 92.69 104 ALA A N 1
ATOM 802 C CA . ALA A 1 104 ? 16.567 -6.502 -5.194 1.00 92.69 104 ALA A CA 1
ATOM 803 C C . ALA A 1 104 ? 15.321 -6.198 -4.358 1.00 92.69 104 ALA A C 1
ATOM 805 O O . ALA A 1 104 ? 15.358 -5.351 -3.461 1.00 92.69 104 ALA A O 1
ATOM 806 N N . ALA A 1 105 ? 14.235 -6.915 -4.651 1.00 92.38 105 ALA A N 1
ATOM 807 C CA . ALA A 1 105 ? 12.991 -6.786 -3.909 1.00 92.38 105 ALA A CA 1
ATOM 808 C C . ALA A 1 105 ? 13.202 -7.186 -2.446 1.00 92.38 105 ALA A C 1
ATOM 810 O O . ALA A 1 105 ? 13.710 -8.268 -2.149 1.00 92.38 105 ALA A O 1
ATOM 811 N N . HIS A 1 106 ? 12.783 -6.310 -1.545 1.00 92.25 106 HIS A N 1
ATOM 812 C CA . HIS A 1 106 ? 12.713 -6.564 -0.113 1.00 92.25 106 HIS A CA 1
ATOM 813 C C . HIS A 1 106 ? 11.381 -6.042 0.418 1.00 92.25 106 HIS A C 1
ATOM 815 O O . HIS A 1 106 ? 10.610 -5.420 -0.317 1.00 92.25 106 HIS A O 1
ATOM 821 N N . LYS A 1 107 ? 11.092 -6.337 1.684 1.00 91.50 107 LYS A N 1
ATOM 822 C CA . LYS A 1 107 ? 9.872 -5.879 2.335 1.00 91.50 107 LYS A CA 1
ATOM 823 C C . LYS A 1 107 ? 9.970 -4.387 2.621 1.00 91.50 107 LYS A C 1
ATOM 825 O O . LYS A 1 107 ? 10.783 -3.980 3.437 1.00 91.50 107 LYS A O 1
ATOM 830 N N . LEU A 1 108 ? 9.112 -3.620 1.962 1.00 86.06 108 LEU A N 1
ATOM 831 C CA . LEU A 1 108 ? 9.021 -2.168 2.070 1.00 86.06 108 LEU A CA 1
ATOM 832 C C . LEU A 1 108 ? 8.033 -1.746 3.146 1.00 86.06 108 LEU A C 1
ATOM 834 O O . LEU A 1 108 ? 8.267 -0.795 3.880 1.00 86.06 108 LEU A O 1
ATOM 838 N N . ALA A 1 109 ? 6.901 -2.439 3.236 1.00 84.94 109 ALA A N 1
ATOM 839 C CA . ALA A 1 109 ? 5.941 -2.219 4.300 1.00 84.94 109 ALA A CA 1
ATOM 840 C C . ALA A 1 109 ? 5.088 -3.461 4.556 1.00 84.94 109 ALA A C 1
ATOM 842 O O . ALA A 1 109 ? 4.975 -4.360 3.723 1.00 84.94 109 ALA A O 1
ATOM 843 N N . SER A 1 110 ? 4.441 -3.505 5.710 1.00 86.19 110 SER A N 1
ATOM 844 C CA . SER A 1 110 ? 3.264 -4.343 5.905 1.00 86.19 110 SER A CA 1
ATOM 845 C C . SER A 1 110 ? 2.256 -3.679 6.805 1.00 86.19 110 SER A C 1
ATOM 847 O O . SER A 1 110 ? 2.630 -2.893 7.672 1.00 86.19 110 SER A O 1
ATOM 849 N N . ILE A 1 111 ? 1.001 -4.057 6.614 1.00 81.75 111 ILE A N 1
ATOM 850 C CA . ILE A 1 111 ? -0.121 -3.677 7.453 1.00 81.75 111 ILE A CA 1
ATOM 851 C C . ILE A 1 111 ? -0.865 -4.958 7.813 1.00 81.75 111 ILE A C 1
ATOM 853 O O . ILE A 1 111 ? -1.304 -5.698 6.937 1.00 81.75 111 ILE A O 1
ATOM 857 N N . GLU A 1 112 ? -1.025 -5.208 9.101 1.00 84.75 112 GLU A N 1
ATOM 858 C CA . GLU A 1 112 ? -1.912 -6.229 9.632 1.00 84.75 112 GLU A CA 1
ATOM 859 C C . GLU A 1 112 ? -3.068 -5.537 10.348 1.00 84.75 112 GLU A C 1
ATOM 861 O O . GLU A 1 112 ? -2.858 -4.718 11.238 1.00 84.75 112 GLU A O 1
ATOM 866 N N . LEU A 1 113 ? -4.290 -5.857 9.939 1.00 79.19 113 LEU A N 1
ATOM 867 C CA . LEU A 1 113 ? -5.525 -5.375 10.536 1.00 79.19 113 LEU A CA 1
ATOM 868 C C . LEU A 1 113 ? -6.230 -6.556 11.193 1.00 79.19 113 LEU A C 1
ATOM 870 O O . LEU A 1 113 ? -6.489 -7.564 10.535 1.00 79.19 113 LEU A O 1
ATOM 874 N N . GLN A 1 114 ? -6.591 -6.417 12.463 1.00 83.06 114 GLN A N 1
ATOM 875 C CA . GLN A 1 114 ? -7.362 -7.408 13.204 1.00 83.06 114 GLN A CA 1
ATOM 876 C C . GLN A 1 114 ? -8.667 -6.788 13.713 1.00 83.06 114 GLN A C 1
ATOM 878 O O . GLN A 1 114 ? -8.647 -5.800 14.450 1.00 83.06 114 GLN A O 1
ATOM 883 N N . PHE A 1 115 ? -9.789 -7.411 13.352 1.00 77.75 115 PHE A N 1
ATOM 884 C CA . PHE A 1 115 ? -11.148 -7.045 13.748 1.00 77.75 115 PHE A CA 1
ATOM 885 C C . PHE A 1 115 ? -11.843 -8.282 14.323 1.00 77.75 115 PHE A C 1
ATOM 887 O O . PHE A 1 115 ? -12.314 -9.123 13.565 1.00 77.75 115 PHE A O 1
ATOM 894 N N . GLU A 1 116 ? -11.931 -8.407 15.647 1.00 81.19 116 GLU A N 1
ATOM 895 C CA . GLU A 1 116 ? -12.510 -9.604 16.288 1.00 81.19 116 GLU A CA 1
ATOM 896 C C . GLU A 1 116 ? -11.863 -10.914 15.772 1.00 81.19 116 GLU A C 1
ATOM 898 O O . GLU A 1 116 ? -10.676 -11.145 16.008 1.00 81.19 116 GLU A O 1
ATOM 903 N N . GLU A 1 117 ? -12.630 -11.761 15.071 1.00 81.12 117 GLU A N 1
ATOM 904 C CA . GLU A 1 117 ? -12.183 -13.023 14.458 1.00 81.12 117 GLU A CA 1
ATOM 905 C C . GLU A 1 117 ? -11.636 -12.843 13.028 1.00 81.12 117 GLU A C 1
ATOM 907 O O . GLU A 1 117 ? -11.123 -13.788 12.423 1.00 81.12 117 GLU A O 1
ATOM 912 N N . HIS A 1 118 ? -11.729 -11.632 12.475 1.00 81.56 118 HIS A N 1
ATOM 913 C CA . HIS A 1 118 ? -11.295 -11.318 11.123 1.00 81.56 118 HIS A CA 1
ATOM 914 C C . HIS A 1 118 ? -9.915 -10.670 11.082 1.00 81.56 118 HIS A C 1
ATOM 916 O O . HIS A 1 118 ? -9.545 -9.877 11.950 1.00 81.56 118 HIS A O 1
ATOM 922 N N . ASN A 1 119 ? -9.162 -10.981 10.031 1.00 84.44 119 ASN A N 1
ATOM 923 C CA . ASN A 1 119 ? -7.875 -10.369 9.765 1.00 84.44 119 ASN A CA 1
ATOM 924 C C . ASN A 1 119 ? -7.717 -9.993 8.290 1.00 84.44 119 ASN A C 1
ATOM 926 O O . ASN A 1 119 ? -8.341 -10.564 7.388 1.00 84.44 119 ASN A O 1
ATOM 930 N N . ILE A 1 120 ? -6.884 -8.987 8.064 1.00 81.50 120 ILE A N 1
ATOM 931 C CA . ILE A 1 120 ? -6.373 -8.598 6.756 1.00 81.50 120 ILE A CA 1
ATOM 932 C C . ILE A 1 120 ? -4.873 -8.391 6.936 1.00 81.50 120 ILE A C 1
ATOM 934 O O . ILE A 1 120 ? -4.457 -7.650 7.820 1.00 81.50 120 ILE A O 1
ATOM 938 N N . ASN A 1 121 ? -4.061 -9.028 6.107 1.00 87.44 121 ASN A N 1
ATOM 939 C CA . ASN A 1 121 ? -2.624 -8.818 6.058 1.00 87.44 121 ASN A CA 1
ATOM 940 C C . ASN A 1 121 ? -2.263 -8.304 4.669 1.00 87.44 121 ASN A C 1
ATOM 942 O O . ASN A 1 121 ? -2.651 -8.909 3.677 1.00 87.44 121 ASN A O 1
ATOM 946 N N . LEU A 1 122 ? -1.540 -7.195 4.604 1.00 83.44 122 LEU A N 1
ATOM 947 C CA . LEU A 1 122 ? -1.003 -6.609 3.387 1.00 83.44 122 LEU A CA 1
ATOM 948 C C . LEU A 1 122 ? 0.515 -6.527 3.533 1.00 83.44 122 LEU A C 1
ATOM 950 O O . LEU A 1 122 ? 1.018 -5.959 4.500 1.00 83.44 122 LEU A O 1
ATOM 954 N N . ASN A 1 123 ? 1.250 -7.049 2.561 1.00 91.12 123 ASN A N 1
ATOM 955 C CA . ASN A 1 123 ? 2.691 -6.900 2.439 1.00 91.12 123 ASN A CA 1
ATOM 956 C C . ASN A 1 123 ? 2.999 -6.150 1.154 1.00 91.12 123 ASN A C 1
ATOM 958 O O . ASN A 1 123 ? 2.509 -6.501 0.084 1.00 91.12 123 ASN A O 1
ATOM 962 N N . PHE A 1 124 ? 3.837 -5.136 1.278 1.00 88.69 124 PHE A N 1
ATOM 963 C CA . PHE A 1 124 ? 4.378 -4.374 0.177 1.00 88.69 124 PHE A CA 1
ATOM 964 C C . PHE A 1 124 ? 5.863 -4.690 0.084 1.00 88.69 124 PHE A C 1
ATOM 966 O O . PHE A 1 124 ? 6.629 -4.405 1.004 1.00 88.69 124 PHE A O 1
ATOM 973 N N . ASN A 1 125 ? 6.254 -5.302 -1.019 1.00 94.56 125 ASN A N 1
ATOM 974 C CA . ASN A 1 125 ? 7.626 -5.609 -1.361 1.00 94.56 125 ASN A CA 1
ATOM 975 C C . ASN A 1 125 ? 8.012 -4.828 -2.612 1.00 94.56 125 ASN A C 1
ATOM 977 O O . ASN A 1 125 ? 7.169 -4.464 -3.434 1.00 94.56 125 ASN A O 1
ATOM 981 N N . GLY A 1 126 ? 9.301 -4.596 -2.789 1.00 93.62 126 GLY A N 1
ATOM 982 C CA . GLY A 1 126 ? 9.774 -3.978 -4.010 1.00 93.62 126 GLY A CA 1
ATOM 983 C C . GLY A 1 126 ? 11.171 -3.422 -3.896 1.00 93.62 126 GLY A C 1
ATOM 984 O O . GLY A 1 126 ? 11.874 -3.597 -2.902 1.00 93.62 126 GLY A O 1
ATOM 985 N N . TYR A 1 127 ? 11.570 -2.765 -4.970 1.00 93.94 127 TYR A N 1
ATOM 986 C CA . TYR A 1 127 ? 12.768 -1.957 -5.045 1.00 93.94 127 TYR A CA 1
ATOM 987 C C . TYR A 1 127 ? 12.623 -0.964 -6.190 1.00 93.94 127 TYR A C 1
ATOM 989 O O . TYR A 1 127 ? 11.863 -1.162 -7.142 1.00 93.94 127 TYR A O 1
ATOM 997 N N . ARG A 1 128 ? 13.404 0.103 -6.118 1.00 91.94 128 ARG A N 1
ATOM 998 C CA . ARG A 1 128 ? 13.542 1.044 -7.214 1.00 91.94 128 ARG A CA 1
ATOM 999 C C . ARG A 1 128 ? 14.999 1.425 -7.359 1.00 91.94 128 ARG A C 1
ATOM 1001 O O . ARG A 1 128 ? 15.698 1.601 -6.365 1.00 91.94 128 ARG A O 1
ATOM 1008 N N . ASN A 1 129 ? 15.417 1.602 -8.601 1.00 92.50 129 ASN A N 1
ATOM 1009 C CA . ASN A 1 129 ? 16.633 2.314 -8.949 1.00 92.50 129 ASN A CA 1
ATOM 1010 C C . ASN A 1 129 ? 16.403 3.188 -10.187 1.00 92.50 129 ASN A C 1
ATOM 1012 O O . ASN A 1 129 ? 15.261 3.438 -10.578 1.00 92.50 129 ASN A O 1
ATOM 1016 N N . ASN A 1 130 ? 17.484 3.684 -10.783 1.00 89.62 130 ASN A N 1
ATOM 1017 C CA . ASN A 1 130 ? 17.416 4.521 -11.982 1.00 89.62 130 ASN A CA 1
ATOM 1018 C C . ASN A 1 130 ? 16.916 3.764 -13.221 1.00 89.62 130 ASN A C 1
ATOM 1020 O O . ASN A 1 130 ? 16.416 4.385 -14.155 1.00 89.62 130 ASN A O 1
ATOM 1024 N N . ASP A 1 131 ? 17.008 2.436 -13.210 1.00 91.75 131 ASP A N 1
ATOM 1025 C CA . ASP A 1 131 ? 16.756 1.597 -14.375 1.00 91.75 131 ASP A CA 1
ATOM 1026 C C . ASP A 1 131 ? 15.387 0.930 -14.327 1.00 91.75 131 ASP A C 1
ATOM 1028 O O . ASP A 1 131 ? 14.799 0.653 -15.377 1.00 91.75 131 ASP A O 1
ATOM 1032 N N . ARG A 1 132 ? 14.888 0.639 -13.122 1.00 92.88 132 ARG A N 1
ATOM 1033 C CA . ARG A 1 132 ? 13.719 -0.209 -12.911 1.00 92.88 132 ARG A CA 1
ATOM 1034 C C . ARG A 1 132 ? 12.956 0.164 -11.647 1.00 92.88 132 ARG A C 1
ATOM 1036 O O . ARG A 1 132 ? 13.539 0.500 -10.617 1.00 92.88 132 ARG A O 1
ATOM 1043 N N . LEU A 1 133 ? 11.639 0.038 -11.730 1.00 90.56 133 LEU A N 1
ATOM 1044 C CA . LEU A 1 133 ? 10.713 0.059 -10.609 1.00 90.56 133 LEU A CA 1
ATOM 1045 C C . LEU A 1 133 ? 10.052 -1.314 -10.525 1.00 90.56 133 LEU A C 1
ATOM 1047 O O . LEU A 1 133 ? 9.421 -1.758 -11.485 1.00 90.56 133 LEU A O 1
ATOM 1051 N N . ASN A 1 134 ? 10.186 -1.958 -9.373 1.00 95.38 134 ASN A N 1
ATOM 1052 C CA . ASN A 1 134 ? 9.502 -3.196 -9.052 1.00 95.38 134 ASN A CA 1
ATOM 1053 C C . ASN A 1 134 ? 8.706 -3.003 -7.762 1.00 95.38 134 ASN A C 1
ATOM 1055 O O . ASN A 1 134 ? 9.254 -2.618 -6.730 1.00 95.38 134 ASN A O 1
ATOM 1059 N N . VAL A 1 135 ? 7.411 -3.253 -7.848 1.00 90.75 135 VAL A N 1
ATOM 1060 C CA . VAL A 1 135 ? 6.445 -3.128 -6.767 1.00 90.75 135 VAL A CA 1
ATOM 1061 C C . VAL A 1 135 ? 5.608 -4.388 -6.764 1.00 90.75 135 VAL A C 1
ATOM 1063 O O . VAL A 1 135 ? 5.111 -4.809 -7.805 1.00 90.75 135 VAL A O 1
ATOM 1066 N N . ASP A 1 136 ? 5.442 -4.966 -5.590 1.00 94.25 136 ASP A N 1
ATOM 1067 C CA . ASP A 1 136 ? 4.677 -6.175 -5.381 1.00 94.25 136 ASP A CA 1
ATOM 1068 C C . ASP A 1 136 ? 3.882 -6.047 -4.075 1.00 94.25 136 ASP A C 1
ATOM 1070 O O . ASP A 1 136 ? 4.440 -5.972 -2.981 1.00 94.25 136 ASP A O 1
ATOM 1074 N N . ILE A 1 137 ? 2.563 -5.979 -4.197 1.00 89.19 137 ILE A N 1
ATOM 1075 C CA . ILE A 1 137 ? 1.620 -5.930 -3.090 1.00 89.19 137 ILE A CA 1
ATOM 1076 C C . ILE A 1 137 ? 0.913 -7.275 -3.027 1.00 89.19 137 ILE A C 1
ATOM 1078 O O . ILE A 1 137 ? 0.208 -7.653 -3.958 1.00 89.19 137 ILE A O 1
ATOM 1082 N N . HIS A 1 138 ? 1.036 -7.947 -1.891 1.00 93.75 138 HIS A N 1
ATOM 1083 C CA . HIS A 1 138 ? 0.309 -9.166 -1.568 1.00 93.75 138 HIS A CA 1
ATOM 1084 C C . HIS A 1 138 ? -0.616 -8.924 -0.386 1.00 93.75 138 HIS A C 1
ATOM 1086 O O . HIS A 1 138 ? -0.204 -8.365 0.627 1.00 93.75 138 HIS A O 1
ATOM 1092 N N . GLY A 1 139 ? -1.852 -9.382 -0.498 1.00 87.25 139 GLY A N 1
ATOM 1093 C CA . GLY A 1 139 ? -2.876 -9.244 0.515 1.00 87.25 139 GLY A CA 1
ATOM 1094 C C . GLY A 1 139 ? -3.623 -10.544 0.752 1.00 87.25 139 GLY A C 1
ATOM 1095 O O . GLY A 1 139 ? -4.070 -11.189 -0.194 1.00 87.25 139 GLY A O 1
ATOM 1096 N N . GLU A 1 140 ? -3.807 -10.893 2.016 1.00 91.00 140 GLU A N 1
ATOM 1097 C CA . GLU A 1 140 ? -4.637 -12.011 2.446 1.00 91.00 140 GLU A CA 1
ATOM 1098 C C . GLU A 1 140 ? -5.667 -11.538 3.462 1.00 91.00 140 GLU A C 1
ATOM 1100 O O . GLU A 1 140 ? -5.419 -10.619 4.244 1.00 91.00 140 GLU A O 1
ATOM 1105 N N . SER A 1 141 ? -6.835 -12.168 3.471 1.00 84.56 141 SER A N 1
ATOM 1106 C CA . SER A 1 141 ? -7.841 -11.892 4.485 1.00 84.56 141 SER A CA 1
ATOM 1107 C C . SER A 1 141 ? -8.692 -13.112 4.807 1.00 84.56 141 SER A C 1
ATOM 1109 O O . SER A 1 141 ? -8.949 -13.962 3.953 1.00 84.56 141 SER A O 1
ATOM 1111 N N . SER A 1 142 ? -9.160 -13.180 6.054 1.00 86.75 142 SER A N 1
ATOM 1112 C CA . SER A 1 142 ? -10.144 -14.167 6.491 1.00 86.75 142 SER A CA 1
ATOM 1113 C C . SER A 1 142 ? -11.595 -13.817 6.131 1.00 86.75 142 SER A C 1
ATOM 1115 O O . SER A 1 142 ? -12.493 -14.599 6.443 1.00 86.75 142 SER A O 1
ATOM 1117 N N . PHE A 1 143 ? -11.862 -12.683 5.471 1.00 76.94 143 PHE A N 1
ATOM 1118 C CA . PHE A 1 143 ? -13.194 -12.377 4.943 1.00 76.94 143 PHE A CA 1
ATOM 1119 C C . PHE A 1 143 ? -13.535 -13.281 3.752 1.00 76.94 143 PHE A C 1
ATOM 1121 O O . PHE A 1 143 ? -12.732 -13.485 2.846 1.00 76.94 143 PHE A O 1
ATOM 1128 N N . ASP A 1 144 ? -14.773 -13.777 3.693 1.00 72.69 144 ASP A N 1
ATOM 1129 C CA . ASP A 1 144 ? -15.178 -14.688 2.615 1.00 72.69 144 ASP A CA 1
ATOM 1130 C C . ASP A 1 144 ? -15.232 -14.039 1.227 1.00 72.69 144 ASP A C 1
ATOM 1132 O O . ASP A 1 144 ? -15.059 -14.724 0.220 1.00 72.69 144 ASP A O 1
ATOM 1136 N N . ILE A 1 145 ? -15.461 -12.725 1.176 1.00 69.12 145 ILE A N 1
ATOM 1137 C CA . ILE A 1 145 ? -15.645 -11.975 -0.072 1.00 69.12 145 ILE A CA 1
ATOM 1138 C C . ILE A 1 145 ? -14.301 -11.690 -0.751 1.00 69.12 145 ILE A C 1
ATOM 1140 O O . ILE A 1 145 ? -14.191 -11.784 -1.973 1.00 69.12 145 ILE A O 1
ATOM 1144 N N . VAL A 1 146 ? -13.272 -11.345 0.022 1.00 71.19 146 VAL A N 1
ATOM 1145 C CA . VAL A 1 146 ? -11.944 -10.994 -0.490 1.00 71.19 146 VAL A CA 1
ATOM 1146 C C . VAL A 1 146 ? -10.926 -11.753 0.338 1.00 71.19 146 VAL A C 1
ATOM 1148 O O . VAL A 1 146 ? -10.650 -11.364 1.461 1.00 71.19 146 VAL A O 1
ATOM 1151 N N . LYS A 1 147 ? -10.396 -12.842 -0.215 1.00 85.00 147 LYS A N 1
ATOM 1152 C CA . LYS A 1 147 ? -9.404 -13.704 0.440 1.00 85.00 147 LYS A CA 1
ATOM 1153 C C . LYS A 1 147 ? -7.993 -13.393 -0.015 1.00 85.00 147 LYS A C 1
ATOM 1155 O O . LYS A 1 147 ? -7.065 -13.528 0.774 1.00 85.00 147 LYS A O 1
ATOM 1160 N N . LYS A 1 148 ? -7.837 -13.010 -1.285 1.00 87.50 148 LYS A N 1
ATOM 1161 C CA . LYS A 1 148 ? -6.541 -12.731 -1.904 1.00 87.50 148 LYS A CA 1
ATOM 1162 C C . LYS A 1 148 ? -6.592 -11.465 -2.736 1.00 87.50 148 LYS A C 1
ATOM 1164 O O . LYS A 1 148 ? -7.501 -11.293 -3.549 1.00 87.50 148 LYS A O 1
ATOM 1169 N N . ILE A 1 149 ? -5.589 -10.624 -2.549 1.00 84.69 149 ILE A N 1
ATOM 1170 C CA . ILE A 1 149 ? -5.299 -9.445 -3.356 1.00 84.69 149 ILE A CA 1
ATOM 1171 C C . ILE A 1 149 ? -3.837 -9.569 -3.765 1.00 84.69 149 ILE A C 1
ATOM 1173 O O . ILE A 1 149 ? -2.982 -9.809 -2.922 1.00 84.69 149 ILE A O 1
ATOM 1177 N N . HIS A 1 150 ? -3.532 -9.398 -5.039 1.00 90.44 150 HIS A N 1
ATOM 1178 C CA . HIS A 1 150 ? -2.156 -9.279 -5.491 1.00 90.44 150 HIS A CA 1
ATOM 1179 C C . HIS A 1 150 ? -2.078 -8.234 -6.599 1.00 90.44 150 HIS A C 1
ATOM 1181 O O . HIS A 1 150 ? -2.908 -8.214 -7.508 1.00 90.44 150 HIS A O 1
ATOM 1187 N N . LEU A 1 151 ? -1.106 -7.335 -6.493 1.00 83.00 151 LEU A N 1
ATOM 1188 C CA . LEU A 1 151 ? -0.783 -6.339 -7.504 1.00 83.00 151 LEU A CA 1
ATOM 1189 C C . LEU A 1 151 ? 0.727 -6.310 -7.664 1.00 83.00 151 LEU A C 1
ATOM 1191 O O . LEU A 1 151 ? 1.442 -5.996 -6.720 1.00 83.00 151 LEU A O 1
ATOM 1195 N N . LYS A 1 152 ? 1.198 -6.530 -8.882 1.00 93.19 152 LYS A N 1
ATOM 1196 C CA . LYS A 1 152 ? 2.608 -6.421 -9.218 1.00 93.19 152 LYS A CA 1
ATOM 1197 C C . LYS A 1 152 ? 2.795 -5.468 -10.380 1.00 93.19 152 LYS A C 1
ATOM 1199 O O . LYS A 1 152 ? 2.109 -5.561 -11.394 1.00 93.19 152 LYS A O 1
ATOM 1204 N N . ILE A 1 153 ? 3.737 -4.551 -10.223 1.00 88.81 153 ILE A N 1
ATOM 1205 C CA . ILE A 1 153 ? 4.171 -3.607 -11.242 1.00 88.81 153 ILE A CA 1
ATOM 1206 C C . ILE A 1 153 ? 5.668 -3.791 -11.406 1.00 88.81 153 ILE A C 1
ATOM 1208 O O . ILE A 1 153 ? 6.434 -3.686 -10.452 1.00 88.81 153 ILE A O 1
ATOM 1212 N N . ASP A 1 154 ? 6.090 -4.048 -12.631 1.00 93.31 154 ASP A N 1
ATOM 1213 C CA . ASP A 1 154 ? 7.489 -4.255 -12.951 1.00 93.31 154 ASP A CA 1
ATOM 1214 C C . ASP A 1 154 ? 7.817 -3.536 -14.251 1.00 93.31 154 ASP A C 1
ATOM 1216 O O . ASP A 1 154 ? 7.425 -3.980 -15.328 1.00 93.31 154 ASP A O 1
ATOM 1220 N N . THR A 1 155 ? 8.487 -2.393 -14.153 1.00 89.56 155 THR A N 1
ATOM 1221 C CA . THR A 1 155 ? 8.746 -1.524 -15.300 1.00 89.56 155 THR A CA 1
ATOM 1222 C C . THR A 1 155 ? 10.194 -1.089 -15.347 1.00 89.56 155 THR A C 1
ATOM 1224 O O . THR A 1 155 ? 10.743 -0.590 -14.363 1.00 89.56 155 THR A O 1
ATOM 1227 N N . ALA A 1 156 ? 10.810 -1.215 -16.518 1.00 90.56 156 ALA A N 1
ATOM 1228 C CA . ALA A 1 156 ? 12.017 -0.458 -16.809 1.00 90.56 156 ALA A CA 1
ATOM 1229 C C . ALA A 1 156 ? 11.668 1.039 -16.950 1.00 90.56 156 ALA A C 1
ATOM 1231 O O . ALA A 1 156 ? 10.561 1.397 -17.351 1.00 90.56 156 ALA A O 1
ATOM 1232 N N . LEU A 1 157 ? 12.603 1.912 -16.578 1.00 84.50 157 LEU A N 1
ATOM 1233 C CA . LEU A 1 157 ? 12.445 3.375 -16.566 1.00 84.50 157 LEU A CA 1
ATOM 1234 C C . LEU A 1 157 ? 13.199 4.061 -17.719 1.00 84.50 157 LEU A C 1
ATOM 1236 O O . LEU A 1 157 ? 13.293 5.285 -17.779 1.00 84.50 157 LEU A O 1
ATOM 1240 N N . HIS A 1 158 ? 13.743 3.269 -18.642 1.00 80.81 158 HIS A N 1
ATOM 1241 C CA . HIS A 1 158 ? 14.508 3.754 -19.783 1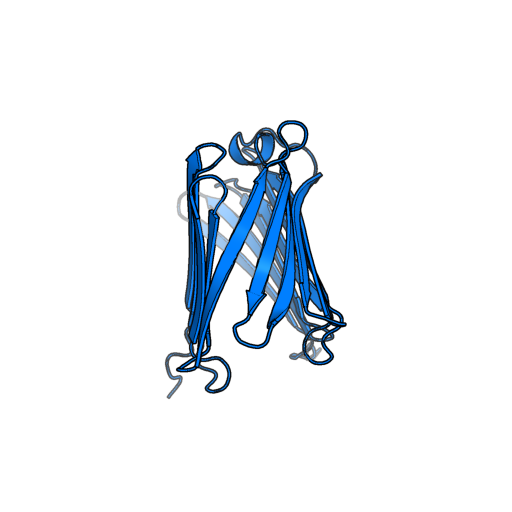.00 80.81 158 HIS A CA 1
ATOM 1242 C C . HIS A 1 158 ? 13.597 4.389 -20.840 1.00 80.81 158 HIS A C 1
ATOM 1244 O O . HIS A 1 158 ? 12.593 3.815 -21.257 1.00 80.81 158 HIS A O 1
ATOM 1250 N N . VAL A 1 159 ? 13.981 5.567 -21.331 1.00 72.06 159 VAL A N 1
ATOM 1251 C CA . VAL A 1 159 ? 13.195 6.338 -22.312 1.00 72.06 159 VAL A CA 1
ATOM 1252 C C . VAL A 1 159 ? 13.345 5.865 -23.762 1.00 72.06 159 VAL A C 1
ATOM 1254 O O . VAL A 1 159 ? 12.532 6.245 -24.599 1.00 72.06 159 VAL A O 1
ATOM 1257 N N . GLU A 1 160 ? 14.356 5.050 -24.082 1.00 81.75 160 GLU A N 1
ATOM 1258 C CA . GLU A 1 160 ? 14.591 4.568 -25.456 1.00 81.75 160 GLU A CA 1
ATOM 1259 C C . GLU A 1 160 ? 13.913 3.228 -25.738 1.00 81.75 160 GLU A C 1
ATOM 1261 O O . GLU A 1 160 ? 13.284 3.059 -26.779 1.00 81.75 160 GLU A O 1
ATOM 1266 N N . SER A 1 161 ? 13.989 2.287 -24.801 1.00 85.00 161 SER A N 1
ATOM 1267 C CA . SER A 1 161 ? 13.214 1.054 -24.848 1.00 85.00 161 SER A CA 1
ATOM 1268 C C . SER A 1 161 ? 12.964 0.549 -23.440 1.00 85.00 161 SER A C 1
ATOM 1270 O O . SER A 1 161 ? 13.876 0.547 -22.613 1.00 85.00 161 SER A O 1
ATOM 1272 N N . HIS A 1 162 ? 11.734 0.128 -23.166 1.00 85.75 162 HIS A N 1
ATOM 1273 C CA . HIS A 1 162 ? 11.390 -0.481 -21.893 1.00 85.75 162 HIS A CA 1
ATOM 1274 C C . HIS A 1 162 ? 10.236 -1.467 -22.034 1.00 85.75 162 HIS A C 1
ATOM 1276 O O . HIS A 1 162 ? 9.321 -1.291 -22.842 1.00 85.75 162 HIS A O 1
ATOM 1282 N N . ASP A 1 163 ? 10.294 -2.484 -21.183 1.00 89.44 163 ASP A N 1
ATOM 1283 C CA . ASP A 1 163 ? 9.190 -3.386 -20.912 1.00 89.44 163 ASP A CA 1
ATOM 1284 C C . ASP A 1 163 ? 8.532 -3.000 -19.585 1.00 89.44 163 ASP A C 1
ATOM 1286 O O . ASP A 1 163 ? 9.215 -2.653 -18.612 1.00 89.44 163 ASP A O 1
ATOM 1290 N N . SER A 1 164 ? 7.206 -3.098 -19.548 1.00 86.81 164 SER A N 1
ATOM 1291 C CA . SER A 1 164 ? 6.399 -2.884 -18.348 1.00 86.81 164 SER A CA 1
ATOM 1292 C C . SER A 1 164 ? 5.368 -3.992 -18.207 1.00 86.81 164 SER A C 1
ATOM 1294 O O . SER A 1 164 ? 4.587 -4.244 -19.126 1.00 86.81 164 SER A O 1
ATOM 1296 N N . ASN A 1 165 ? 5.319 -4.610 -17.033 1.00 91.00 165 ASN A N 1
ATOM 1297 C CA . ASN A 1 165 ? 4.354 -5.637 -16.676 1.00 91.00 165 ASN A CA 1
ATOM 1298 C C . ASN A 1 165 ? 3.487 -5.142 -15.520 1.00 91.00 165 ASN A C 1
ATOM 1300 O O . ASN A 1 165 ? 4.004 -4.613 -14.536 1.00 91.00 165 ASN A O 1
ATOM 1304 N N . ILE A 1 166 ? 2.177 -5.325 -15.647 1.00 83.19 166 ILE A N 1
ATOM 1305 C CA . ILE A 1 166 ? 1.215 -5.127 -14.566 1.00 83.19 166 ILE A CA 1
ATOM 1306 C C . ILE A 1 166 ? 0.438 -6.424 -14.407 1.00 83.19 166 ILE A C 1
ATOM 1308 O O . ILE A 1 166 ? -0.186 -6.880 -15.362 1.00 83.19 166 ILE A O 1
ATOM 1312 N N . GLU A 1 167 ? 0.455 -6.998 -13.214 1.00 88.88 167 GLU A N 1
ATOM 1313 C CA . GLU A 1 167 ? -0.312 -8.189 -12.855 1.00 88.88 167 GLU A CA 1
ATOM 1314 C C . GLU A 1 167 ? -1.246 -7.831 -11.700 1.00 88.88 167 GLU A C 1
ATOM 1316 O O . GLU A 1 167 ? -0.842 -7.180 -10.740 1.00 88.88 167 GLU A O 1
ATOM 1321 N N . MET A 1 168 ? -2.504 -8.241 -11.797 1.00 79.06 168 MET A N 1
ATOM 1322 C CA . MET A 1 168 ? -3.529 -8.040 -10.783 1.00 79.06 168 MET A CA 1
ATOM 1323 C C . MET A 1 168 ? -4.262 -9.353 -10.553 1.00 79.06 168 MET A C 1
ATOM 1325 O O . MET A 1 168 ? -4.692 -10.000 -11.507 1.00 79.06 168 MET A O 1
ATOM 1329 N N . GLN A 1 169 ? -4.456 -9.719 -9.293 1.00 84.81 169 GLN A N 1
ATOM 1330 C CA . GLN A 1 169 ? -5.268 -10.859 -8.904 1.00 84.81 169 GLN A CA 1
ATOM 1331 C C . GLN A 1 169 ? -6.170 -10.490 -7.727 1.00 84.81 169 GLN A C 1
ATOM 1333 O O . GLN A 1 169 ? -5.740 -9.887 -6.744 1.00 84.81 169 GLN A O 1
ATOM 1338 N N . PHE A 1 170 ? -7.434 -10.884 -7.837 1.00 80.00 170 PHE A N 1
ATOM 1339 C CA . PHE A 1 170 ? -8.441 -10.748 -6.794 1.00 80.00 170 PHE A CA 1
ATOM 1340 C C . PHE A 1 170 ? -9.177 -12.079 -6.674 1.00 80.00 170 PHE A C 1
ATOM 1342 O O . PHE A 1 170 ? -9.979 -12.428 -7.541 1.00 80.00 170 PHE A O 1
ATOM 1349 N N . ASN A 1 171 ? -8.910 -12.834 -5.609 1.00 83.94 171 ASN A N 1
ATOM 1350 C CA . ASN A 1 171 ? -9.339 -14.231 -5.489 1.00 83.94 171 ASN A CA 1
ATOM 1351 C C . ASN A 1 171 ? -8.936 -15.044 -6.739 1.00 83.94 171 ASN A C 1
ATOM 1353 O O . ASN A 1 171 ? -7.749 -15.170 -7.022 1.00 83.94 171 ASN A O 1
ATOM 1357 N N . ASP A 1 172 ? -9.918 -15.561 -7.483 1.00 84.19 172 ASP A N 1
ATOM 1358 C CA . ASP A 1 172 ? -9.726 -16.359 -8.700 1.00 84.19 172 ASP A CA 1
ATOM 1359 C C . ASP A 1 172 ? -9.683 -15.504 -9.984 1.00 84.19 172 ASP A C 1
ATOM 1361 O O . ASP A 1 172 ? -9.463 -16.015 -11.085 1.00 84.19 172 ASP A O 1
ATOM 1365 N N . PHE A 1 173 ? -9.941 -14.197 -9.881 1.00 80.44 173 PHE A N 1
ATOM 1366 C CA . PHE A 1 173 ? -9.807 -13.285 -11.010 1.00 80.44 173 PHE A CA 1
ATOM 1367 C C . PHE A 1 173 ? -8.343 -12.899 -11.195 1.00 80.44 173 PHE A C 1
ATOM 1369 O O . PHE A 1 173 ? -7.707 -12.448 -10.246 1.00 80.44 173 PHE A O 1
ATOM 1376 N N . GLU A 1 174 ? -7.844 -12.999 -12.426 1.00 84.88 174 GLU A N 1
ATOM 1377 C CA . GLU A 1 174 ? -6.493 -12.588 -12.797 1.00 84.88 174 GLU A CA 1
ATOM 1378 C C . GLU A 1 174 ? -6.545 -11.693 -14.037 1.00 84.88 174 GLU A C 1
ATOM 1380 O O . GLU A 1 174 ? -7.363 -11.878 -14.950 1.00 84.88 174 GLU A O 1
ATOM 1385 N N . PHE A 1 175 ? -5.649 -10.717 -14.064 1.00 80.62 175 PHE A N 1
ATOM 1386 C CA . PHE A 1 175 ? -5.399 -9.822 -15.178 1.00 80.62 175 PHE A CA 1
ATOM 1387 C C . PHE A 1 175 ? -3.897 -9.567 -15.281 1.00 80.62 175 PHE A C 1
ATOM 1389 O O . PHE A 1 175 ? -3.252 -9.243 -14.287 1.00 80.62 175 PHE A O 1
ATOM 1396 N N . ALA A 1 176 ? -3.353 -9.656 -16.487 1.00 83.50 176 ALA A N 1
ATOM 1397 C CA . ALA A 1 176 ? -1.978 -9.296 -16.778 1.00 83.50 176 ALA A CA 1
ATOM 1398 C C . ALA A 1 176 ? -1.917 -8.407 -18.020 1.00 83.50 176 ALA A C 1
ATOM 1400 O O . ALA A 1 176 ? -2.605 -8.630 -19.019 1.00 83.50 176 ALA A O 1
ATOM 1401 N N . MET A 1 177 ? -1.067 -7.394 -17.962 1.00 80.94 177 MET A N 1
ATOM 1402 C CA . MET A 1 177 ? -0.758 -6.513 -19.070 1.00 80.94 177 MET A CA 1
ATOM 1403 C C . MET A 1 177 ? 0.753 -6.451 -19.247 1.00 80.94 177 MET A C 1
ATOM 1405 O O . MET A 1 177 ? 1.473 -6.054 -18.335 1.00 80.94 177 MET A O 1
ATOM 1409 N N . HIS A 1 178 ? 1.210 -6.772 -20.451 1.00 88.94 178 HIS A N 1
ATOM 1410 C CA . HIS A 1 178 ? 2.600 -6.641 -20.864 1.00 88.94 178 HIS A CA 1
ATOM 1411 C C . HIS A 1 178 ? 2.696 -5.559 -21.932 1.00 88.94 178 HIS A C 1
ATOM 1413 O O . HIS A 1 178 ? 2.027 -5.643 -22.965 1.00 88.94 178 HIS A O 1
ATOM 1419 N N . ASN A 1 179 ? 3.533 -4.559 -21.698 1.00 83.75 179 ASN A N 1
ATOM 1420 C CA . ASN A 1 179 ? 3.800 -3.478 -22.634 1.00 83.75 179 ASN A CA 1
ATOM 1421 C C . ASN A 1 179 ? 5.270 -3.499 -23.027 1.00 83.75 179 ASN A C 1
ATOM 1423 O O . ASN A 1 179 ? 6.130 -3.666 -22.170 1.00 83.75 179 ASN A O 1
ATOM 1427 N N . HIS A 1 180 ? 5.534 -3.265 -24.306 1.00 88.19 180 HIS A N 1
ATOM 1428 C CA . HIS A 1 180 ? 6.865 -2.998 -24.826 1.00 88.19 180 HIS A CA 1
ATOM 1429 C C . HIS A 1 180 ? 6.835 -1.686 -25.600 1.00 88.19 180 HIS A C 1
ATOM 1431 O O . HIS A 1 180 ? 6.054 -1.537 -26.550 1.00 88.19 180 HIS A O 1
ATOM 1437 N N . PHE A 1 181 ? 7.699 -0.762 -25.207 1.00 87.12 181 PHE A N 1
ATOM 1438 C CA . PHE A 1 181 ? 7.953 0.486 -25.904 1.00 87.12 181 PHE A CA 1
ATOM 1439 C C . PHE A 1 181 ? 9.371 0.483 -26.476 1.00 87.12 181 PHE A C 1
ATOM 1441 O O . PHE A 1 181 ? 10.326 0.068 -25.820 1.00 87.12 181 PHE A O 1
ATOM 1448 N N . GLU A 1 182 ? 9.510 0.981 -27.699 1.00 90.62 182 GLU A N 1
ATOM 1449 C CA . GLU A 1 182 ? 10.790 1.122 -28.387 1.00 90.62 182 GLU A CA 1
ATOM 1450 C C . GLU A 1 182 ? 10.754 2.367 -29.278 1.00 90.62 182 GLU A C 1
ATOM 1452 O O . GLU A 1 182 ? 9.897 2.499 -30.158 1.00 90.62 182 GLU A O 1
ATOM 1457 N N . LYS A 1 183 ? 11.698 3.282 -29.069 1.00 84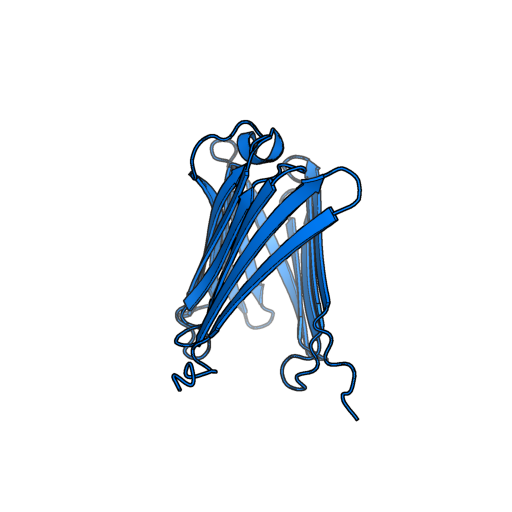.50 183 LYS A N 1
ATOM 1458 C CA . LYS A 1 183 ? 12.016 4.349 -30.013 1.00 84.50 183 LYS A CA 1
ATOM 1459 C C . LYS A 1 183 ? 12.906 3.754 -31.105 1.00 84.50 183 LYS A C 1
ATOM 1461 O O . LYS A 1 183 ? 14.050 3.398 -30.850 1.00 84.50 183 LYS A O 1
ATOM 1466 N N . VAL A 1 184 ? 12.371 3.640 -32.316 1.00 85.81 184 VAL A N 1
ATOM 1467 C CA . VAL A 1 184 ? 13.073 3.033 -33.457 1.00 85.81 184 VAL A CA 1
ATOM 1468 C C . VAL A 1 184 ? 14.031 4.043 -34.097 1.00 85.81 184 VAL A C 1
ATOM 1470 O O . VAL A 1 184 ? 15.157 3.697 -34.444 1.00 85.81 184 VAL A O 1
ATOM 1473 N N . ASP A 1 185 ? 13.605 5.302 -34.213 1.00 87.38 185 ASP A N 1
ATOM 1474 C CA . ASP A 1 185 ? 14.440 6.447 -34.588 1.00 87.38 185 ASP A CA 1
ATOM 1475 C C . ASP A 1 185 ? 13.828 7.754 -34.043 1.00 87.38 185 ASP A C 1
ATOM 1477 O O . ASP A 1 185 ? 12.960 7.720 -33.171 1.00 87.38 185 ASP A O 1
ATOM 1481 N N . ASN A 1 186 ? 14.309 8.923 -34.481 1.00 81.44 186 ASN A N 1
ATOM 1482 C CA . ASN A 1 186 ? 13.879 10.210 -33.923 1.00 81.44 186 ASN A CA 1
ATOM 1483 C C . ASN A 1 186 ? 12.382 10.507 -34.059 1.00 81.44 186 ASN A C 1
ATOM 1485 O O . ASN A 1 186 ? 11.869 11.214 -33.194 1.00 81.44 186 ASN A O 1
ATOM 1489 N N . ASP A 1 187 ? 11.705 9.942 -35.058 1.00 83.62 187 ASP A N 1
ATOM 1490 C CA . ASP A 1 187 ? 10.295 10.225 -35.340 1.00 83.62 187 ASP A CA 1
ATOM 1491 C C . ASP A 1 187 ? 9.411 8.963 -35.298 1.00 83.62 187 ASP A C 1
ATOM 1493 O O . ASP A 1 187 ? 8.184 9.061 -35.384 1.00 83.62 187 ASP A O 1
ATOM 1497 N N . HIS A 1 188 ? 10.000 7.773 -35.130 1.00 81.50 188 HIS A N 1
ATOM 1498 C CA . HIS A 1 188 ? 9.275 6.505 -35.102 1.00 81.50 188 HIS A CA 1
ATOM 1499 C C . HIS A 1 188 ? 9.336 5.806 -33.743 1.00 81.50 188 HIS A C 1
ATOM 1501 O O . HIS A 1 188 ? 10.401 5.513 -33.196 1.00 81.50 188 HIS A O 1
ATOM 1507 N N . TYR A 1 189 ? 8.155 5.436 -33.253 1.00 85.31 189 TYR A N 1
ATOM 1508 C CA . TYR A 1 189 ? 7.961 4.719 -32.000 1.00 85.31 189 TYR A CA 1
ATOM 1509 C C . TYR A 1 189 ? 7.127 3.470 -32.237 1.00 85.31 189 TYR A C 1
ATOM 1511 O O . TYR A 1 189 ? 6.170 3.472 -33.017 1.00 85.31 189 TYR A O 1
ATOM 1519 N N . LYS A 1 190 ? 7.472 2.400 -31.535 1.00 86.44 190 LYS A N 1
ATOM 1520 C CA . LYS A 1 190 ? 6.763 1.133 -31.564 1.00 86.44 190 LYS A CA 1
ATOM 1521 C C . LYS A 1 190 ? 6.225 0.837 -30.181 1.00 86.44 190 LYS A C 1
ATOM 1523 O O . LYS A 1 190 ? 6.950 0.879 -29.193 1.00 86.44 190 LYS A O 1
ATOM 1528 N N . PHE A 1 191 ? 4.948 0.492 -30.145 1.00 84.94 191 PHE A N 1
ATOM 1529 C CA . PHE A 1 191 ? 4.266 0.102 -28.929 1.00 84.94 191 PHE A CA 1
ATOM 1530 C C . PHE A 1 191 ? 3.573 -1.236 -29.154 1.00 84.94 191 PHE A C 1
ATOM 1532 O O . PHE A 1 191 ? 2.848 -1.412 -30.137 1.00 84.94 191 PHE A O 1
ATOM 1539 N N . LYS A 1 192 ? 3.825 -2.200 -28.273 1.00 87.81 192 LYS A N 1
ATOM 1540 C CA . LYS A 1 192 ? 3.123 -3.483 -28.253 1.00 87.81 192 LYS A CA 1
ATOM 1541 C C . LYS A 1 192 ? 2.488 -3.665 -26.890 1.00 87.81 192 LYS A C 1
ATOM 1543 O O . LYS A 1 192 ? 3.174 -3.529 -25.886 1.00 87.81 192 LYS A O 1
ATOM 1548 N N . ILE A 1 193 ? 1.214 -4.037 -26.883 1.00 80.38 193 ILE A N 1
ATOM 1549 C CA . ILE A 1 193 ? 0.478 -4.386 -25.671 1.00 80.38 193 ILE A CA 1
ATOM 1550 C C . ILE A 1 193 ? -0.032 -5.813 -25.828 1.00 80.38 193 ILE A C 1
ATOM 1552 O O . ILE A 1 193 ? -0.594 -6.161 -26.869 1.00 80.38 193 ILE A O 1
ATOM 1556 N N . LYS A 1 194 ? 0.125 -6.621 -24.787 1.00 84.62 194 LYS A N 1
ATOM 1557 C CA . LYS A 1 194 ? -0.545 -7.908 -24.622 1.00 84.62 194 LYS A CA 1
ATOM 1558 C C . LYS A 1 194 ? -1.370 -7.847 -23.342 1.00 84.62 194 LYS A C 1
ATOM 1560 O O . LYS A 1 194 ? -0.843 -7.482 -22.298 1.00 84.62 194 LYS A O 1
ATOM 1565 N N . LEU A 1 195 ? -2.648 -8.194 -23.444 1.00 77.88 195 LEU A N 1
ATOM 1566 C CA . LEU A 1 195 ? -3.584 -8.245 -22.323 1.00 77.88 195 LEU A CA 1
ATOM 1567 C C . LEU A 1 195 ? -4.055 -9.685 -22.142 1.00 77.88 195 LEU A C 1
ATOM 1569 O O . LEU A 1 195 ? -4.434 -10.333 -23.119 1.00 77.88 195 LEU A O 1
ATOM 1573 N N . GLU A 1 196 ? -4.050 -10.166 -20.908 1.00 81.12 196 GLU A N 1
ATOM 1574 C CA . GLU A 1 196 ? -4.551 -11.479 -20.514 1.00 81.12 196 GLU A CA 1
ATOM 1575 C C . GLU A 1 196 ? -5.480 -11.303 -19.314 1.00 81.12 196 GLU A C 1
ATOM 1577 O O . GLU A 1 196 ? -5.224 -10.492 -18.428 1.00 81.12 196 GLU A O 1
ATOM 1582 N N . SER A 1 197 ? -6.595 -12.028 -19.293 1.00 80.38 197 SER A N 1
ATOM 1583 C CA . SER A 1 197 ? -7.506 -12.022 -18.151 1.00 80.38 197 SER A CA 1
ATOM 1584 C C . SER A 1 197 ? -8.313 -13.305 -18.099 1.00 80.38 197 SER A C 1
ATOM 1586 O O . SER A 1 197 ? -8.730 -13.808 -19.143 1.00 80.38 197 SER A O 1
ATOM 1588 N N . THR A 1 198 ? -8.617 -13.787 -16.895 1.00 78.12 198 THR A N 1
ATOM 1589 C CA . THR A 1 198 ? -9.499 -14.947 -16.696 1.00 78.12 198 THR A CA 1
ATOM 1590 C C . THR A 1 198 ? -10.946 -14.690 -17.134 1.00 78.12 198 THR A C 1
ATOM 1592 O O . THR A 1 198 ? -11.683 -15.647 -17.364 1.00 78.12 198 THR A O 1
ATOM 1595 N N . LEU A 1 199 ? -11.356 -13.428 -17.340 1.00 67.62 199 LEU A N 1
ATOM 1596 C CA . LEU A 1 199 ? -12.663 -13.074 -17.924 1.00 67.62 199 LEU A CA 1
ATOM 1597 C C . LEU A 1 199 ? -12.709 -13.176 -19.454 1.00 67.62 199 LEU A C 1
ATOM 1599 O O . LEU A 1 199 ? -13.792 -13.212 -20.039 1.00 67.62 199 LEU A O 1
ATOM 1603 N N . THR A 1 200 ? -11.556 -13.220 -20.114 1.00 48.69 200 THR A N 1
ATOM 1604 C CA . THR A 1 200 ? -11.449 -13.381 -21.566 1.00 48.69 200 THR A CA 1
ATOM 1605 C C . THR A 1 200 ? -10.774 -14.711 -21.864 1.00 48.69 200 THR A C 1
ATOM 1607 O O . THR A 1 200 ? -9.545 -14.781 -21.812 1.00 48.69 200 THR A O 1
ATOM 1610 N N . PRO A 1 201 ? -11.517 -15.773 -22.222 1.00 44.47 201 PRO A N 1
ATOM 1611 C CA . PRO A 1 201 ? -10.874 -16.911 -22.852 1.00 44.47 201 PRO A CA 1
ATOM 1612 C C . PRO A 1 201 ? -10.219 -16.394 -24.135 1.00 44.47 201 PRO A C 1
ATOM 1614 O O . PRO A 1 201 ? -10.886 -15.778 -24.970 1.00 44.47 201 PRO A O 1
ATOM 1617 N N . LEU A 1 202 ? -8.907 -16.597 -24.274 1.00 41.16 202 LEU A N 1
ATOM 1618 C CA . LEU A 1 202 ? -8.206 -16.380 -25.535 1.00 41.16 202 LEU A CA 1
ATOM 1619 C C . LEU A 1 202 ? -8.950 -17.183 -26.606 1.00 41.16 202 LEU A C 1
ATOM 1621 O O . LEU A 1 202 ? -8.902 -18.413 -26.618 1.00 41.16 202 LEU A O 1
ATOM 1625 N N . ALA A 1 203 ? -9.684 -16.486 -27.473 1.00 36.59 203 ALA A N 1
ATOM 1626 C CA . ALA A 1 203 ? -10.245 -17.077 -28.672 1.00 36.59 203 ALA A CA 1
ATOM 1627 C C . ALA A 1 203 ? -9.067 -17.401 -29.596 1.00 36.59 203 ALA A C 1
ATOM 1629 O O . ALA A 1 203 ? -8.651 -16.581 -30.411 1.00 36.59 203 ALA A O 1
ATOM 1630 N N . PHE A 1 204 ? -8.480 -18.580 -29.407 1.00 38.03 204 PHE A N 1
ATOM 1631 C CA . PHE A 1 204 ? -7.617 -19.187 -30.404 1.00 38.03 204 PHE A CA 1
ATOM 1632 C C . PHE A 1 204 ? -8.495 -19.511 -31.619 1.00 38.03 204 PHE A C 1
ATOM 1634 O O . PHE A 1 204 ? -9.377 -20.368 -31.541 1.00 38.03 204 PHE A O 1
ATOM 1641 N N . HIS A 1 205 ? -8.273 -18.788 -32.716 1.00 34.44 205 HIS A N 1
ATOM 1642 C CA . HIS A 1 205 ? -8.643 -19.209 -34.065 1.00 34.44 205 HIS A CA 1
ATOM 1643 C C . HIS A 1 205 ? -7.385 -19.658 -34.800 1.00 34.44 205 HIS A C 1
ATOM 1645 O O . HIS A 1 205 ? -6.350 -18.969 -34.652 1.00 34.44 205 HIS A O 1
#

Radius of gyration: 20.05 Å; chains: 1; bounding box: 43×35×58 Å

Secondary structure (DSSP, 8-state):
-------EEEEEEEEEETTEEEEEEEEE-S-GGGSEEEEEEEEETTEEEEEEEETTEEEEEEEEEEEETTTTEEEEEEE-TTS-EEEEEEEE--HHHHTT---S-EEEEEEEEEETTEEEEEEEEEEE-SSEEEEEEEEEES-SS--EEEEEEEEE--SSEEEEEEEEEETTEEEEEEEEEEE-SSS-EEEEEEEEETTB-----

Sequence (205 aa):
KRGDNEVNMEITFNITSETQATLDFKLTTPLEVMKVIHIGASIEGQKAHVEFQRNDDKYSLDGDVDFKSDKSSVDMTFTSPEGKTIKIAASYDIEDFLAATGTAAHKLASIELQFEEHNINLNFNGYRNNDRLNVDIHGESSFDIVKKIHLKIDTALHVESHDSNIEMQFNDFEFAMHNHFEKVDNDHYKFKIKLESTLTPLAFH

Organism: Penaeus japonicus (NCBI:txid27405)

pLDDT: mean 78.19, std 12.59, range [34.44, 95.38]